Protein AF-X1RZK3-F1 (afdb_monomer_lite)

Radius of gyration: 17.25 Å; chains: 1; bounding box: 47×39×49 Å

Organism: NCBI:txid412755

Foldseek 3Di:
DVVVVLLVLLQVLLQVLVVLVVCLVVVNQVFEEEEADAALPLSNLQRAQYEYAAQDPPVCPVPPDDRRPVVNVVNCCVNVPPPDPCSVVSSVVSYDDPDHHHSLDLVSLQVVLVVTPDAYEYEDDCLLVLCVPVVPVSSVVSLLCCLQPSHDAFHKYKYFDPSCVVCVVSNVVNQKDFPDWDFDFCDGPPDPPDTDTGTMTMIGRPPDPDD

Sequence (211 aa):
MALYRFRQEQKLVVAYRELLKVLSECGYLDGTVIYPYAGPDVFPSLFAETHRLNKSRKIAYDYDGLYDFDRGKTIVHRLFKKDTPGMLEIIYKNTLGEKELDARELKNYEKIRSQIKGPAILFLKGFWQWSREETNSQLQEIHNTIFREVLQKDDRIIILDKKDLALLPRIKNAGFEIVEDYEIDIPLIGEEDDFLNIPFVLIYQSASLTL

pLDDT: mean 73.77, std 13.21, range [38.97, 91.69]

Structure (mmCIF, N/CA/C/O backbone):
data_AF-X1RZK3-F1
#
_entry.id   AF-X1RZK3-F1
#
loop_
_atom_site.group_PDB
_atom_site.id
_atom_site.type_symbol
_atom_site.label_atom_id
_atom_site.label_alt_id
_atom_site.label_comp_id
_atom_site.label_asym_id
_atom_site.label_entity_id
_atom_site.label_seq_id
_atom_site.pdbx_PDB_ins_code
_atom_site.Cartn_x
_atom_site.Cartn_y
_atom_site.Cartn_z
_atom_site.occupancy
_atom_site.B_iso_or_equiv
_atom_site.auth_seq_id
_atom_site.auth_comp_id
_atom_site.auth_asym_id
_atom_site.auth_atom_id
_atom_site.pdbx_PDB_model_num
ATOM 1 N N . MET A 1 1 ? 26.780 -8.359 -15.243 1.00 61.81 1 MET A N 1
ATOM 2 C CA . MET A 1 1 ? 25.911 -8.014 -14.088 1.00 61.81 1 MET A CA 1
ATOM 3 C C . MET A 1 1 ? 24.787 -7.023 -14.411 1.00 61.81 1 MET A C 1
ATOM 5 O O . MET A 1 1 ? 23.663 -7.301 -14.018 1.00 61.81 1 MET A O 1
ATOM 9 N N . ALA A 1 2 ? 25.029 -5.905 -15.112 1.00 62.75 2 ALA A N 1
ATOM 10 C CA . ALA A 1 2 ? 23.996 -4.880 -15.357 1.00 62.75 2 ALA A CA 1
ATOM 11 C C . ALA A 1 2 ? 22.772 -5.376 -16.161 1.00 62.75 2 ALA A C 1
ATOM 13 O O . ALA A 1 2 ? 21.641 -5.111 -15.771 1.00 62.75 2 ALA A O 1
ATO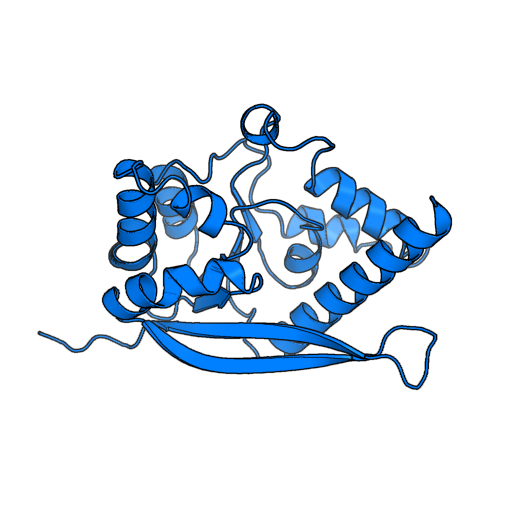M 14 N N . LEU A 1 3 ? 22.985 -6.159 -17.228 1.00 63.25 3 LEU A N 1
ATOM 15 C CA . LEU A 1 3 ? 21.897 -6.718 -18.045 1.00 63.25 3 LEU A CA 1
ATOM 16 C C . LEU A 1 3 ? 21.020 -7.714 -17.268 1.00 63.25 3 LEU A C 1
ATOM 18 O O . LEU A 1 3 ? 19.803 -7.708 -17.413 1.00 63.25 3 LEU A O 1
ATOM 22 N N . TYR A 1 4 ? 21.635 -8.535 -16.411 1.00 65.75 4 TYR A N 1
ATOM 23 C CA . TYR A 1 4 ? 20.920 -9.478 -15.548 1.00 65.75 4 TYR A CA 1
ATOM 24 C C . TYR A 1 4 ? 20.031 -8.744 -14.537 1.00 65.75 4 TYR A C 1
ATOM 26 O O . TYR A 1 4 ? 18.851 -9.055 -14.419 1.00 65.75 4 TYR A O 1
ATOM 34 N N . ARG A 1 5 ? 20.565 -7.707 -13.873 1.00 64.81 5 ARG A N 1
ATOM 35 C CA . ARG A 1 5 ? 19.783 -6.855 -12.962 1.00 64.81 5 ARG A CA 1
ATOM 36 C C . ARG A 1 5 ? 18.625 -6.162 -13.681 1.00 64.81 5 ARG A C 1
ATOM 38 O O . ARG A 1 5 ? 17.513 -6.190 -13.177 1.00 64.81 5 ARG A O 1
ATOM 45 N N . PHE A 1 6 ? 18.863 -5.616 -14.873 1.00 67.50 6 PHE A N 1
ATOM 46 C CA . PHE A 1 6 ? 17.817 -4.978 -15.675 1.00 67.50 6 PHE A CA 1
ATOM 47 C C . PHE A 1 6 ? 16.686 -5.949 -16.051 1.00 67.50 6 PHE A C 1
ATOM 49 O O . PHE A 1 6 ? 15.517 -5.603 -15.916 1.00 67.50 6 PHE A O 1
ATOM 56 N N . ARG A 1 7 ? 17.018 -7.180 -16.469 1.00 69.50 7 ARG A N 1
ATOM 57 C CA . ARG A 1 7 ? 16.013 -8.215 -16.768 1.00 69.50 7 ARG A CA 1
ATOM 58 C C . ARG A 1 7 ? 15.209 -8.614 -15.528 1.00 69.50 7 ARG A C 1
ATOM 60 O O . ARG A 1 7 ? 13.999 -8.762 -15.627 1.00 69.50 7 ARG A O 1
ATOM 67 N N . GLN A 1 8 ? 15.855 -8.739 -14.370 1.00 69.94 8 GLN A N 1
ATOM 68 C CA . GLN A 1 8 ? 15.169 -9.038 -13.107 1.00 69.94 8 GLN A CA 1
ATOM 69 C C . GLN A 1 8 ? 14.229 -7.902 -12.675 1.00 69.94 8 GLN A C 1
ATOM 71 O O . GLN A 1 8 ? 13.084 -8.153 -12.312 1.00 69.94 8 GLN A O 1
ATOM 76 N N . GLU A 1 9 ? 14.665 -6.644 -12.781 1.00 69.50 9 GLU A N 1
ATOM 77 C CA . GLU A 1 9 ? 13.807 -5.483 -12.512 1.00 69.50 9 GLU A CA 1
ATOM 78 C C . GLU A 1 9 ? 12.606 -5.432 -13.462 1.00 69.50 9 GLU A C 1
ATOM 80 O O . GLU A 1 9 ? 11.488 -5.185 -13.021 1.00 69.50 9 GLU A O 1
ATOM 85 N N . GLN A 1 10 ? 12.813 -5.712 -14.751 1.00 71.81 10 GLN A N 1
ATOM 86 C CA . GLN A 1 10 ? 11.733 -5.780 -15.732 1.00 71.81 10 GLN A CA 1
ATOM 87 C C . GLN A 1 10 ? 10.708 -6.864 -15.385 1.00 71.81 10 GLN A C 1
ATOM 89 O O . GLN A 1 10 ? 9.512 -6.580 -15.394 1.00 71.81 10 GLN A O 1
ATOM 94 N N . LYS A 1 11 ? 11.170 -8.076 -15.047 1.00 72.62 11 LYS A N 1
ATOM 95 C CA . LYS A 1 11 ? 10.311 -9.199 -14.641 1.00 72.62 11 LYS A CA 1
ATOM 96 C C . LYS A 1 11 ? 9.453 -8.832 -13.425 1.00 72.62 11 LYS A C 1
ATOM 98 O O . LYS A 1 11 ? 8.233 -8.946 -13.485 1.00 72.62 11 LYS A O 1
ATOM 103 N N . LEU A 1 12 ? 10.070 -8.301 -12.366 1.00 70.50 12 LEU A N 1
ATOM 104 C CA . LEU A 1 12 ? 9.369 -7.880 -11.146 1.00 70.50 12 LEU A CA 1
ATOM 105 C C . LEU A 1 12 ? 8.336 -6.781 -11.405 1.00 70.50 12 LEU A C 1
ATOM 107 O O . LEU A 1 12 ? 7.255 -6.790 -10.828 1.00 70.50 12 LEU A O 1
ATOM 111 N N . VAL A 1 13 ? 8.664 -5.825 -12.269 1.00 73.56 13 VAL A N 1
ATOM 112 C CA . VAL A 1 13 ? 7.791 -4.691 -12.579 1.00 73.56 13 VAL A CA 1
ATOM 113 C C . VAL A 1 13 ? 6.574 -5.109 -13.389 1.00 73.56 13 VAL A C 1
ATOM 115 O O . VAL A 1 13 ? 5.464 -4.678 -13.086 1.00 73.56 13 VAL A O 1
ATOM 118 N N . VAL A 1 14 ? 6.779 -5.936 -14.414 1.00 75.12 14 VAL A N 1
ATOM 119 C CA . VAL A 1 14 ? 5.675 -6.488 -15.202 1.00 75.12 14 VAL A CA 1
ATOM 120 C C . VAL A 1 14 ? 4.763 -7.288 -14.290 1.00 75.12 14 VAL A C 1
ATOM 122 O O . VAL A 1 14 ? 3.563 -7.041 -14.275 1.00 75.12 14 VAL A O 1
ATOM 125 N N . ALA A 1 15 ? 5.335 -8.157 -13.463 1.00 74.12 15 ALA A N 1
ATOM 126 C CA . ALA A 1 15 ? 4.546 -8.971 -12.564 1.00 74.12 15 ALA A CA 1
ATOM 127 C C . ALA 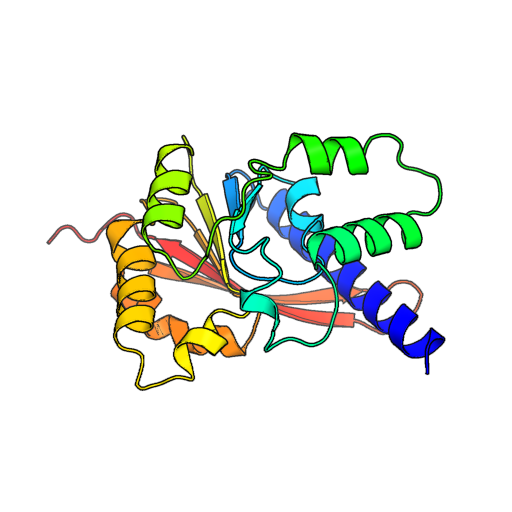A 1 15 ? 3.766 -8.124 -11.546 1.00 74.12 15 ALA A C 1
ATOM 129 O O . ALA A 1 15 ? 2.569 -8.304 -11.356 1.00 74.12 15 ALA A O 1
ATOM 130 N N . TYR A 1 16 ? 4.394 -7.095 -10.981 1.00 75.62 16 TYR A N 1
ATOM 131 C CA . TYR A 1 16 ? 3.700 -6.169 -10.093 1.00 75.62 16 TYR A CA 1
ATOM 132 C C . TYR A 1 16 ? 2.559 -5.405 -10.788 1.00 75.62 16 TYR A C 1
ATOM 134 O O . TYR A 1 16 ? 1.498 -5.203 -10.200 1.00 75.62 16 TYR A O 1
ATOM 142 N N . ARG A 1 17 ? 2.741 -5.008 -12.052 1.00 76.50 17 ARG A N 1
ATOM 143 C CA . ARG A 1 17 ? 1.692 -4.368 -12.857 1.00 76.50 17 ARG A CA 1
ATOM 144 C C . ARG A 1 17 ? 0.527 -5.315 -13.142 1.00 76.50 17 ARG A C 1
ATOM 146 O O . ARG A 1 17 ? -0.613 -4.874 -13.044 1.00 76.50 17 ARG A O 1
ATOM 153 N N . GLU A 1 18 ? 0.795 -6.565 -13.508 1.00 77.19 18 GLU A N 1
ATOM 154 C CA . GLU A 1 18 ? -0.266 -7.541 -13.785 1.00 77.19 18 GLU A CA 1
ATOM 155 C C . GLU A 1 18 ? -1.039 -7.902 -12.511 1.00 77.19 18 GLU A C 1
ATOM 157 O O . GLU A 1 18 ? -2.263 -7.933 -12.553 1.00 77.19 18 GLU A O 1
ATOM 162 N N . LEU A 1 19 ? -0.371 -8.043 -11.357 1.00 79.06 19 LEU A N 1
ATOM 163 C CA . LEU A 1 19 ? -1.050 -8.176 -10.061 1.00 79.06 19 LEU A CA 1
ATOM 164 C C . LEU A 1 19 ? -2.025 -7.014 -9.831 1.00 79.06 19 LEU A C 1
ATOM 166 O O . LEU A 1 19 ? -3.199 -7.233 -9.559 1.00 79.06 19 LEU A O 1
ATOM 170 N N . LEU A 1 20 ? -1.557 -5.769 -9.964 1.00 79.00 20 LEU A N 1
ATOM 171 C CA . LEU A 1 20 ? -2.407 -4.591 -9.766 1.00 79.00 20 LEU A CA 1
ATOM 172 C C . LEU A 1 20 ? -3.562 -4.530 -10.771 1.00 79.00 20 LEU A C 1
ATOM 174 O O . LEU A 1 20 ? -4.656 -4.104 -10.413 1.00 79.00 20 LEU A O 1
ATOM 178 N N . LYS A 1 21 ? -3.341 -4.984 -12.006 1.00 79.94 21 LYS A N 1
ATOM 179 C CA . LYS A 1 21 ? -4.391 -5.094 -13.017 1.00 79.94 21 LYS A CA 1
ATOM 180 C C . LYS A 1 21 ? -5.450 -6.120 -12.611 1.00 79.94 21 LYS A C 1
ATOM 182 O O . LYS A 1 21 ? -6.623 -5.773 -12.635 1.00 79.94 21 LYS A O 1
ATOM 187 N N . VAL A 1 22 ? -5.052 -7.316 -12.174 1.00 79.00 22 VAL A N 1
ATOM 188 C CA . VAL A 1 22 ? -5.975 -8.346 -11.662 1.00 79.00 22 VAL A CA 1
ATOM 189 C C . VAL A 1 22 ? -6.768 -7.806 -10.473 1.00 79.00 22 VAL A C 1
ATOM 191 O O . VAL A 1 22 ? -7.992 -7.873 -10.465 1.00 79.00 22 VAL A O 1
ATOM 194 N N . LEU A 1 23 ? -6.093 -7.178 -9.505 1.00 79.06 23 LEU A N 1
ATOM 195 C CA . LEU A 1 23 ? -6.757 -6.543 -8.365 1.00 79.06 23 LEU A CA 1
ATOM 196 C C . LEU A 1 23 ? -7.750 -5.459 -8.817 1.00 79.06 23 LEU A C 1
ATOM 198 O O . LEU A 1 23 ? -8.836 -5.351 -8.260 1.00 79.06 23 LEU A O 1
ATOM 202 N N . SER A 1 24 ? -7.411 -4.666 -9.834 1.00 80.62 24 SER A N 1
ATOM 203 C CA . SER A 1 24 ? -8.328 -3.678 -10.408 1.00 80.62 24 SER A CA 1
ATOM 204 C C . SER A 1 24 ? -9.538 -4.328 -11.082 1.00 80.62 24 SER A C 1
ATOM 206 O O . SER A 1 24 ? -10.653 -3.863 -10.885 1.00 80.62 24 SER A O 1
ATOM 208 N N . GLU A 1 25 ? -9.337 -5.385 -11.868 1.00 79.75 25 GLU A N 1
ATOM 209 C CA . GLU A 1 25 ? -10.402 -6.100 -12.588 1.00 79.75 25 GLU A CA 1
ATOM 210 C C . GLU A 1 25 ? -11.359 -6.827 -11.632 1.00 79.75 25 GLU A C 1
ATOM 212 O O . GLU A 1 25 ? -12.554 -6.920 -11.908 1.00 79.75 25 GLU A O 1
ATOM 217 N N . CYS A 1 26 ? -10.863 -7.270 -10.476 1.00 74.75 26 CYS A N 1
ATOM 218 C CA . CYS A 1 26 ? -11.669 -7.839 -9.396 1.00 74.75 26 CYS A CA 1
ATOM 219 C C . CYS A 1 26 ? -12.425 -6.786 -8.557 1.00 74.75 26 CYS A C 1
ATOM 221 O O . CYS A 1 26 ? -13.083 -7.150 -7.585 1.00 74.75 26 CYS A O 1
ATOM 223 N N . GLY A 1 27 ? -12.321 -5.488 -8.872 1.00 75.62 27 GLY A N 1
ATOM 224 C CA . GLY A 1 27 ? -12.904 -4.413 -8.053 1.00 75.62 27 GLY A CA 1
ATOM 225 C C . GLY A 1 27 ? -12.199 -4.239 -6.701 1.00 75.62 27 GLY A C 1
ATOM 226 O O . GLY A 1 27 ? -12.733 -3.672 -5.740 1.00 75.62 27 GLY A O 1
ATOM 227 N N . TYR A 1 28 ? -10.976 -4.763 -6.576 1.00 75.81 28 TYR A N 1
ATOM 228 C CA . TYR A 1 28 ? -10.190 -4.623 -5.360 1.00 75.81 28 TYR A CA 1
ATOM 229 C C . TYR A 1 28 ? -9.507 -3.273 -5.242 1.00 75.81 28 TYR A C 1
ATOM 231 O O . TYR A 1 28 ? -9.289 -2.858 -4.110 1.00 75.81 28 TYR A O 1
ATOM 239 N N . LEU A 1 29 ? -9.257 -2.580 -6.361 1.00 74.81 29 LEU A N 1
ATOM 240 C CA . LEU A 1 29 ? -8.671 -1.234 -6.417 1.00 74.81 29 LEU A CA 1
ATOM 241 C C . LEU A 1 29 ? -9.692 -0.099 -6.633 1.00 74.81 29 LEU A C 1
ATOM 243 O O . LEU A 1 29 ? -9.290 1.006 -6.980 1.00 74.81 29 LEU A O 1
ATOM 247 N N . ASP A 1 30 ? -10.985 -0.324 -6.382 1.00 72.12 30 ASP A N 1
ATOM 248 C CA . ASP A 1 30 ? -12.040 0.699 -6.553 1.00 72.12 30 ASP A CA 1
ATOM 249 C C . ASP A 1 30 ? -11.927 1.889 -5.569 1.00 72.12 30 ASP A C 1
ATOM 251 O O . ASP A 1 30 ? -12.677 2.862 -5.657 1.00 72.12 30 ASP A O 1
ATOM 255 N N . GLY A 1 31 ? -11.000 1.807 -4.609 1.00 77.88 31 GLY A N 1
ATOM 256 C CA . GLY A 1 31 ? -10.756 2.802 -3.568 1.00 77.88 31 GLY A CA 1
ATOM 257 C C . GLY A 1 31 ? -9.460 3.598 -3.741 1.00 77.88 31 GLY A C 1
ATOM 258 O O . GLY A 1 31 ? -8.730 3.471 -4.723 1.00 77.88 31 GLY A O 1
ATOM 259 N N . THR A 1 32 ? -9.133 4.417 -2.741 1.00 84.44 32 THR A N 1
ATOM 260 C CA . THR A 1 32 ? -7.860 5.153 -2.712 1.00 84.44 32 THR A CA 1
ATOM 261 C C . THR A 1 32 ? -6.765 4.294 -2.084 1.00 84.44 32 THR A C 1
ATOM 263 O O . THR A 1 32 ? -6.908 3.782 -0.975 1.00 84.44 32 THR A O 1
ATOM 266 N N . VAL A 1 33 ? -5.628 4.165 -2.760 1.00 86.12 33 VAL A N 1
ATOM 267 C CA . VAL A 1 33 ? -4.496 3.370 -2.278 1.00 86.12 33 VAL A CA 1
ATOM 268 C C . VAL A 1 33 ? -3.599 4.214 -1.371 1.00 86.12 33 VAL A C 1
ATOM 270 O O . VAL A 1 33 ? -3.102 5.276 -1.753 1.00 86.12 33 VAL A O 1
ATOM 273 N N . ILE A 1 34 ? -3.346 3.718 -0.164 1.00 84.31 34 ILE A N 1
ATOM 274 C CA . ILE A 1 34 ? -2.379 4.273 0.782 1.00 84.31 34 ILE A CA 1
ATOM 275 C C . ILE A 1 34 ? -1.150 3.376 0.755 1.00 84.31 34 ILE A C 1
ATOM 277 O O . ILE A 1 34 ? -1.227 2.179 1.040 1.00 84.31 34 ILE A O 1
ATOM 281 N N . TYR A 1 35 ? -0.006 3.962 0.413 1.00 76.88 35 TYR A N 1
ATOM 282 C CA . TYR A 1 35 ? 1.233 3.216 0.268 1.00 76.88 35 TYR A CA 1
ATOM 283 C C . TYR A 1 35 ? 2.365 3.845 1.107 1.00 76.88 35 TYR A C 1
ATOM 285 O O . TYR A 1 35 ? 2.671 5.027 0.914 1.00 76.88 35 TYR A O 1
ATOM 293 N N . PRO A 1 36 ? 2.991 3.096 2.034 1.00 60.78 36 PRO A N 1
ATOM 294 C CA . PRO A 1 36 ? 3.860 3.666 3.067 1.00 60.78 36 PRO A CA 1
ATOM 295 C C . PRO A 1 36 ? 5.360 3.407 2.941 1.00 60.78 36 PRO A C 1
ATOM 297 O O . PRO A 1 36 ? 6.138 3.978 3.710 1.00 60.78 36 PRO A O 1
ATOM 300 N N . TYR A 1 37 ? 5.787 2.562 2.004 1.00 59.47 37 TYR A N 1
ATOM 301 C CA . TYR A 1 37 ? 7.209 2.310 1.776 1.00 59.47 37 TYR A CA 1
ATOM 302 C C . TYR A 1 37 ? 7.610 2.523 0.322 1.00 59.47 37 TYR A C 1
ATOM 304 O O . TYR A 1 37 ? 6.928 3.238 -0.402 1.00 59.47 37 TYR A O 1
ATOM 312 N N . ALA A 1 38 ? 8.754 1.969 -0.068 1.00 50.28 38 ALA A N 1
ATOM 313 C CA . ALA A 1 38 ? 9.498 2.329 -1.257 1.00 50.28 38 ALA A CA 1
ATOM 314 C C . ALA A 1 38 ? 9.869 1.059 -2.078 1.00 50.28 38 ALA A C 1
ATOM 316 O O . ALA A 1 38 ? 10.161 -0.011 -1.535 1.00 50.28 38 ALA A O 1
ATOM 317 N N . GLY A 1 39 ? 9.733 1.148 -3.399 1.00 51.75 39 GLY A N 1
ATOM 318 C CA . GLY A 1 39 ? 9.867 0.128 -4.443 1.00 51.75 39 GLY A CA 1
ATOM 319 C C . GLY A 1 39 ? 9.437 0.744 -5.785 1.00 51.75 39 GLY A C 1
ATOM 320 O O . GLY A 1 39 ? 9.447 1.966 -5.888 1.00 51.75 39 GLY A O 1
ATOM 321 N N . PRO A 1 40 ? 9.085 -0.001 -6.851 1.00 54.38 40 PRO A N 1
ATOM 322 C CA . PRO A 1 40 ? 8.695 0.607 -8.131 1.00 54.38 40 PRO A CA 1
ATOM 323 C C . PRO A 1 40 ? 7.322 1.320 -8.042 1.00 54.38 40 PRO A C 1
ATOM 325 O O . PRO A 1 40 ? 6.357 0.982 -8.715 1.00 54.38 40 PRO A O 1
ATOM 328 N N . ASP A 1 41 ? 7.195 2.334 -7.199 1.00 64.81 41 ASP A N 1
ATOM 329 C CA . ASP A 1 41 ? 5.930 2.733 -6.578 1.00 64.81 41 ASP A CA 1
ATOM 330 C C . ASP A 1 41 ? 5.261 3.879 -7.337 1.00 64.81 41 ASP A C 1
ATOM 332 O O . ASP A 1 41 ? 4.762 4.864 -6.792 1.00 64.81 41 ASP A O 1
ATOM 336 N N . VAL A 1 42 ? 5.261 3.717 -8.655 1.00 71.25 42 VAL A N 1
ATOM 337 C CA . VAL A 1 42 ? 4.433 4.478 -9.593 1.00 71.25 42 VAL A CA 1
ATOM 338 C C . VAL A 1 42 ? 3.312 3.629 -10.174 1.00 71.25 42 VAL A C 1
ATOM 340 O O . VAL A 1 42 ? 2.338 4.178 -10.675 1.00 71.25 42 VAL A O 1
ATOM 343 N N . PHE A 1 43 ? 3.442 2.299 -10.114 1.00 76.38 43 PHE A N 1
ATOM 344 C CA . PHE A 1 43 ? 2.502 1.382 -10.755 1.00 76.38 43 PHE A CA 1
ATOM 345 C C . PHE A 1 43 ? 1.100 1.406 -10.142 1.00 76.38 43 PHE A C 1
ATOM 347 O O . PHE A 1 43 ? 0.159 1.456 -10.928 1.00 76.38 43 PHE A O 1
ATOM 354 N N . PRO A 1 44 ? 0.907 1.466 -8.806 1.00 79.62 44 PRO A N 1
ATOM 355 C CA . PRO A 1 44 ? -0.439 1.610 -8.244 1.00 79.62 44 PRO A CA 1
ATOM 356 C C . PRO A 1 44 ? -1.167 2.860 -8.760 1.00 79.62 44 PRO A C 1
ATOM 358 O O . PRO A 1 44 ? -2.364 2.809 -9.031 1.00 79.62 44 PRO A O 1
ATOM 361 N N . SER A 1 45 ? -0.430 3.952 -9.010 1.00 80.62 45 SER A N 1
ATOM 362 C CA . SER A 1 45 ? -0.985 5.202 -9.544 1.00 80.62 45 SER A CA 1
ATOM 363 C C . SER A 1 45 ? -1.512 5.073 -10.984 1.00 80.62 45 SER A C 1
ATOM 365 O O . SER A 1 45 ? -2.161 5.993 -11.470 1.00 80.62 45 SER A O 1
ATOM 367 N N . LEU A 1 46 ? -1.252 3.965 -11.690 1.00 78.69 46 LEU A N 1
ATOM 368 C CA . LEU A 1 46 ? -1.856 3.695 -13.002 1.00 78.69 46 LEU A CA 1
ATOM 369 C C . LEU A 1 46 ? -3.328 3.279 -12.908 1.00 78.69 46 LEU A C 1
ATOM 371 O O . LEU A 1 46 ? -4.049 3.443 -13.887 1.00 78.69 46 LEU A O 1
ATOM 375 N N . PHE A 1 47 ? -3.749 2.736 -11.764 1.00 79.19 47 PHE A N 1
ATOM 376 C CA . PHE A 1 47 ? -5.059 2.101 -11.597 1.00 79.19 47 PHE A CA 1
ATOM 377 C C . PHE A 1 47 ? -5.971 2.884 -10.651 1.00 79.19 47 PHE A C 1
ATOM 379 O O . PHE A 1 47 ? -7.171 2.946 -10.884 1.00 79.19 47 PHE A O 1
ATOM 386 N N . ALA A 1 48 ? -5.404 3.517 -9.621 1.00 82.12 48 ALA A N 1
ATOM 387 C CA . ALA A 1 48 ? -6.168 4.222 -8.599 1.00 82.12 48 ALA A CA 1
ATOM 388 C C . ALA A 1 48 ? -5.457 5.492 -8.117 1.00 82.12 48 ALA A C 1
ATOM 390 O O . ALA A 1 48 ? -4.253 5.681 -8.326 1.00 82.12 48 ALA A O 1
ATOM 391 N N . GLU A 1 49 ? -6.207 6.358 -7.434 1.00 85.88 49 GLU A N 1
ATOM 392 C CA . GLU A 1 49 ? -5.629 7.468 -6.682 1.00 85.88 49 GLU A CA 1
ATOM 393 C C . GLU A 1 49 ? -4.738 6.937 -5.554 1.00 85.88 49 GLU A C 1
ATOM 395 O O . GLU A 1 49 ? -5.063 5.954 -4.888 1.00 85.88 49 GLU A O 1
ATOM 400 N N . THR A 1 50 ? -3.594 7.585 -5.343 1.00 84.81 50 THR A N 1
ATOM 401 C CA . THR A 1 50 ? -2.547 7.101 -4.436 1.00 84.81 50 THR A CA 1
ATOM 402 C C . THR A 1 50 ? -2.036 8.199 -3.516 1.00 84.81 50 THR A C 1
ATOM 404 O O . THR A 1 50 ? -1.645 9.273 -3.978 1.00 84.81 50 THR A O 1
ATOM 407 N N . HIS A 1 51 ? -1.947 7.897 -2.221 1.00 82.56 51 HIS A N 1
ATOM 408 C CA . HIS A 1 51 ? -1.211 8.701 -1.249 1.00 82.56 51 HIS A CA 1
ATOM 409 C C . HIS A 1 51 ? 0.107 8.026 -0.882 1.00 82.56 51 HIS A C 1
ATOM 411 O O . HIS A 1 51 ? 0.147 6.846 -0.532 1.00 82.56 51 HIS A O 1
ATOM 417 N N . ARG A 1 52 ? 1.189 8.804 -0.941 1.00 75.25 52 ARG A N 1
ATOM 418 C CA . ARG A 1 52 ? 2.547 8.337 -0.659 1.00 75.25 52 ARG A CA 1
ATOM 419 C C . ARG A 1 52 ? 2.991 8.807 0.711 1.00 75.25 52 ARG A C 1
ATOM 421 O O . ARG A 1 52 ? 3.029 10.013 0.961 1.00 75.25 52 ARG A O 1
ATOM 428 N N . LEU A 1 53 ? 3.388 7.870 1.559 1.00 72.94 53 LEU A N 1
ATOM 429 C CA . LEU A 1 53 ? 4.126 8.166 2.779 1.00 72.94 53 LEU A CA 1
ATOM 430 C C . LEU A 1 53 ? 5.587 7.751 2.556 1.00 72.94 53 LEU A C 1
ATOM 432 O O . LEU A 1 53 ? 5.847 6.717 1.957 1.00 72.94 53 LEU A O 1
ATOM 436 N N . ASN A 1 54 ? 6.525 8.584 3.006 1.00 67.06 54 ASN A N 1
ATOM 437 C CA . ASN A 1 54 ? 7.981 8.532 2.803 1.00 67.06 54 ASN A CA 1
ATOM 438 C C . ASN A 1 54 ? 8.502 8.970 1.425 1.00 67.06 54 ASN A C 1
ATOM 440 O O . ASN A 1 54 ? 8.909 8.160 0.598 1.00 67.06 54 ASN A O 1
ATOM 444 N N . LYS A 1 55 ? 8.610 10.291 1.214 1.00 55.78 55 LYS A N 1
ATOM 445 C CA . LYS A 1 55 ? 9.344 10.874 0.065 1.00 55.78 55 LYS A CA 1
ATOM 446 C C . LYS A 1 55 ? 10.792 11.288 0.398 1.00 55.78 55 LYS A C 1
ATOM 448 O O . LYS A 1 55 ? 11.565 11.586 -0.513 1.00 55.78 55 LYS A O 1
ATOM 453 N N . SER A 1 56 ? 11.167 11.357 1.680 1.00 49.94 56 SER A N 1
ATOM 454 C CA . SER A 1 56 ? 12.388 12.059 2.105 1.00 49.94 56 SER A CA 1
ATOM 455 C C . SER A 1 56 ? 13.660 11.201 2.021 1.00 49.94 56 SER A C 1
ATOM 457 O O . SER A 1 56 ? 13.692 10.037 2.421 1.00 49.94 56 SER A O 1
ATOM 459 N N . ARG A 1 57 ? 14.757 11.842 1.584 1.00 45.62 57 ARG A N 1
ATOM 460 C CA . ARG A 1 57 ? 16.141 11.323 1.590 1.00 45.62 57 ARG A CA 1
ATOM 461 C C . ARG A 1 57 ? 16.625 10.859 2.969 1.00 45.62 57 ARG A C 1
ATOM 463 O O . ARG A 1 57 ? 17.632 10.168 3.043 1.00 45.62 57 ARG A O 1
ATOM 470 N N . LYS A 1 58 ? 15.976 11.294 4.056 1.00 45.38 58 LYS A N 1
ATOM 471 C CA . LYS A 1 58 ? 16.528 11.198 5.413 1.00 45.38 58 LYS A CA 1
ATOM 472 C C . LYS A 1 58 ? 16.213 9.871 6.108 1.00 45.38 58 LYS A C 1
ATOM 474 O O . LYS A 1 58 ? 17.010 9.411 6.913 1.00 45.38 58 LYS A O 1
ATOM 479 N N . ILE A 1 59 ? 15.090 9.246 5.756 1.00 48.84 59 ILE A N 1
ATOM 480 C CA . ILE A 1 59 ? 14.713 7.902 6.230 1.00 48.84 59 ILE A CA 1
ATOM 481 C C . ILE A 1 59 ? 15.442 6.826 5.403 1.00 48.84 59 ILE A C 1
ATOM 483 O O . ILE A 1 59 ? 15.685 5.724 5.879 1.00 48.84 59 ILE A O 1
ATOM 487 N N . ALA A 1 60 ? 15.868 7.185 4.187 1.00 42.31 60 ALA A N 1
ATOM 488 C CA . ALA A 1 60 ? 16.636 6.343 3.277 1.00 42.31 60 ALA A CA 1
ATOM 489 C C . ALA A 1 60 ? 18.143 6.258 3.594 1.00 42.31 60 ALA A C 1
ATOM 491 O O . ALA A 1 60 ? 18.852 5.575 2.871 1.00 42.31 60 ALA A O 1
ATOM 492 N N . TYR A 1 61 ? 18.674 6.910 4.639 1.00 39.88 61 TYR A N 1
ATOM 493 C CA . TYR A 1 61 ? 20.108 6.768 4.962 1.00 39.88 61 TYR A CA 1
ATOM 494 C C . TYR A 1 61 ? 20.497 5.355 5.436 1.00 39.88 61 TYR A C 1
ATOM 496 O O . TYR A 1 61 ? 21.674 5.018 5.362 1.00 39.88 61 TYR A O 1
ATOM 504 N N . ASP A 1 62 ? 19.526 4.512 5.809 1.00 49.69 62 ASP A N 1
ATOM 505 C CA . ASP A 1 62 ? 19.734 3.070 6.035 1.00 49.69 62 ASP A CA 1
ATOM 506 C C . ASP A 1 62 ? 19.510 2.213 4.769 1.00 49.69 62 ASP A C 1
ATOM 508 O O . ASP A 1 62 ? 19.707 0.999 4.790 1.00 49.69 62 ASP A O 1
ATOM 512 N N . TYR A 1 63 ? 19.106 2.828 3.651 1.00 47.56 63 TYR A N 1
ATOM 513 C CA . TYR A 1 63 ? 18.824 2.168 2.377 1.00 47.56 63 TYR A CA 1
ATOM 514 C C . TYR A 1 63 ? 19.607 2.822 1.239 1.00 47.56 63 TYR A C 1
ATOM 516 O O . TYR A 1 63 ? 19.233 3.841 0.662 1.00 47.56 63 TYR A O 1
ATOM 524 N N . ASP A 1 64 ? 20.718 2.182 0.903 1.00 40.44 64 ASP A N 1
ATOM 525 C CA . ASP A 1 64 ? 21.632 2.560 -0.165 1.00 40.44 64 ASP A CA 1
ATOM 526 C C . ASP A 1 64 ? 20.908 2.608 -1.533 1.00 40.44 64 ASP A C 1
ATOM 528 O O . ASP A 1 64 ? 20.743 1.597 -2.217 1.00 40.44 64 ASP A O 1
ATOM 532 N N . GLY A 1 65 ? 20.464 3.797 -1.951 1.00 42.94 65 GLY A N 1
ATOM 533 C CA . GLY A 1 65 ? 20.239 4.110 -3.364 1.00 42.94 65 GLY A CA 1
ATOM 534 C C . GLY A 1 65 ? 18.830 4.537 -3.784 1.00 42.94 65 GLY A C 1
ATOM 535 O O . GLY A 1 65 ? 17.939 3.717 -3.951 1.00 42.94 65 GLY A O 1
ATOM 536 N N . LEU A 1 66 ? 18.749 5.815 -4.181 1.00 48.62 66 LEU A N 1
ATOM 537 C CA . LEU A 1 66 ? 17.784 6.424 -5.112 1.00 48.62 66 LEU A CA 1
ATOM 538 C C . LEU A 1 66 ? 16.307 6.484 -4.687 1.00 48.62 66 LEU A C 1
ATOM 540 O O . LEU A 1 66 ? 15.703 5.545 -4.199 1.00 48.62 66 LEU A O 1
ATOM 544 N N . TYR A 1 67 ? 15.705 7.637 -4.982 1.00 59.41 67 TYR A N 1
ATOM 545 C CA . TYR A 1 67 ? 14.278 7.906 -4.859 1.00 59.41 67 TYR A CA 1
ATOM 546 C C . TYR A 1 67 ? 13.449 6.842 -5.579 1.00 59.41 67 TYR A C 1
ATOM 548 O O . TYR A 1 67 ? 13.407 6.825 -6.807 1.00 59.41 67 TYR A O 1
ATOM 556 N N . ASP A 1 68 ? 12.747 5.993 -4.843 1.00 63.69 68 ASP A N 1
ATOM 557 C CA . ASP A 1 68 ? 11.977 4.892 -5.424 1.00 63.69 68 ASP A CA 1
ATOM 558 C C . ASP A 1 68 ? 10.852 5.350 -6.362 1.00 63.69 68 ASP A C 1
ATOM 560 O O . ASP A 1 68 ? 10.582 4.708 -7.376 1.00 63.69 68 ASP A O 1
ATOM 564 N N . PHE A 1 69 ? 10.292 6.542 -6.135 1.00 67.44 69 PHE A N 1
ATOM 565 C CA . PHE A 1 69 ? 9.402 7.176 -7.106 1.00 67.44 69 PHE A CA 1
ATOM 566 C C . PHE A 1 69 ? 10.124 7.538 -8.416 1.00 67.44 69 PHE A C 1
ATOM 568 O O . PHE A 1 69 ? 9.624 7.240 -9.501 1.00 67.44 69 PHE A O 1
ATOM 575 N N . ASP A 1 70 ? 11.309 8.157 -8.354 1.00 69.38 70 ASP A N 1
ATOM 576 C CA . ASP A 1 70 ? 12.066 8.505 -9.565 1.00 69.38 70 ASP A CA 1
ATOM 577 C C . ASP A 1 70 ? 12.641 7.264 -10.250 1.00 69.38 70 ASP A C 1
ATOM 579 O O . ASP A 1 70 ? 12.676 7.202 -11.480 1.00 69.38 70 ASP A O 1
ATOM 583 N N . ARG A 1 71 ? 13.028 6.247 -9.475 1.00 71.81 71 ARG A N 1
ATOM 584 C CA . ARG A 1 71 ? 13.416 4.923 -9.959 1.00 71.81 71 ARG A CA 1
ATOM 585 C C . ARG A 1 71 ? 12.242 4.254 -10.663 1.00 71.81 71 ARG A C 1
ATOM 587 O O . ARG A 1 71 ? 12.414 3.812 -11.791 1.00 71.81 71 ARG A O 1
ATOM 594 N N . GLY A 1 72 ? 11.053 4.257 -10.063 1.00 73.81 72 GLY A N 1
ATOM 595 C CA . GLY A 1 72 ? 9.808 3.764 -10.650 1.00 73.81 72 GLY A CA 1
ATOM 596 C C . GLY A 1 72 ? 9.453 4.490 -11.947 1.00 73.81 72 GLY A C 1
ATOM 597 O O . GLY A 1 72 ? 9.259 3.838 -12.968 1.00 73.81 72 GLY A O 1
ATOM 598 N N . LYS A 1 73 ? 9.481 5.832 -11.966 1.00 75.50 73 LYS A N 1
ATOM 599 C CA . LYS A 1 73 ? 9.309 6.632 -13.197 1.00 75.50 73 LYS A CA 1
ATOM 600 C C . LYS A 1 73 ? 10.337 6.267 -14.262 1.00 75.50 73 LYS A C 1
ATOM 602 O O . LYS A 1 73 ? 9.995 6.112 -15.429 1.00 75.50 73 LYS A O 1
ATOM 607 N N . THR A 1 74 ? 11.598 6.124 -13.863 1.00 75.81 74 THR A N 1
ATOM 608 C CA . THR A 1 74 ? 12.694 5.770 -14.766 1.00 75.81 74 THR A CA 1
ATOM 609 C C . THR A 1 74 ? 12.498 4.369 -15.341 1.00 75.81 74 THR A C 1
ATOM 611 O O . THR A 1 74 ? 12.713 4.157 -16.530 1.00 75.81 74 THR A O 1
ATOM 614 N N . ILE A 1 75 ? 12.064 3.415 -14.520 1.00 75.12 75 ILE A N 1
ATOM 615 C CA . ILE A 1 75 ? 11.717 2.058 -14.934 1.00 75.12 75 ILE A CA 1
ATOM 616 C C . ILE A 1 75 ? 10.541 2.098 -15.911 1.00 75.12 75 ILE A C 1
ATOM 618 O O . I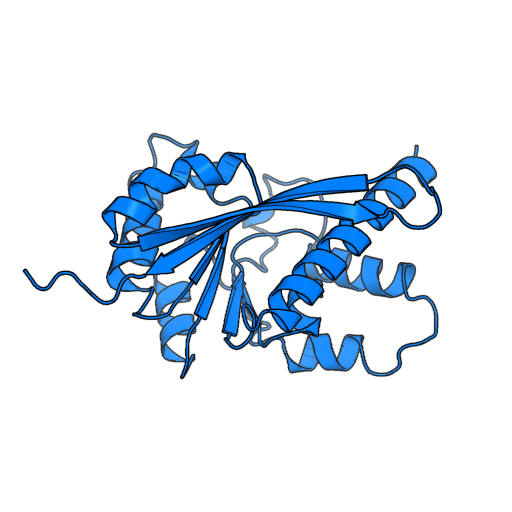LE A 1 75 ? 10.675 1.555 -17.001 1.00 75.12 75 ILE A O 1
ATOM 622 N N . VAL A 1 76 ? 9.443 2.791 -15.588 1.00 74.56 76 VAL A N 1
ATOM 623 C CA . VAL A 1 76 ? 8.305 2.986 -16.505 1.00 74.56 76 VAL A CA 1
ATOM 624 C C . VAL A 1 76 ? 8.800 3.538 -17.841 1.00 74.56 76 VAL A C 1
ATOM 626 O O . VAL A 1 76 ? 8.565 2.950 -18.891 1.00 74.56 76 VAL A O 1
ATOM 629 N N . HIS A 1 77 ? 9.591 4.606 -17.812 1.00 76.00 77 HIS A N 1
ATOM 630 C CA . HIS A 1 77 ? 10.132 5.211 -19.022 1.00 76.00 77 HIS A CA 1
ATOM 631 C C . HIS A 1 77 ? 11.014 4.242 -19.838 1.00 76.00 77 HIS A C 1
ATOM 633 O O . HIS A 1 77 ? 10.971 4.240 -21.067 1.00 76.00 77 HIS A O 1
ATOM 639 N N . ARG A 1 78 ? 11.805 3.389 -19.170 1.00 74.69 78 ARG A N 1
ATOM 640 C CA . ARG A 1 78 ? 12.679 2.390 -19.812 1.00 74.69 78 ARG A CA 1
ATOM 641 C C . ARG A 1 78 ? 11.947 1.147 -20.315 1.00 74.69 78 ARG A C 1
ATOM 643 O O . ARG A 1 78 ? 12.458 0.514 -21.238 1.00 74.69 78 ARG A O 1
ATOM 650 N N . LEU A 1 79 ? 10.842 0.752 -19.693 1.00 70.62 79 LEU A N 1
ATOM 651 C CA . LEU A 1 79 ? 10.104 -0.459 -20.056 1.00 70.62 79 LEU A CA 1
ATOM 652 C C . LEU A 1 79 ? 9.053 -0.180 -21.126 1.00 70.62 79 LEU A C 1
ATOM 654 O O . LEU A 1 79 ? 8.891 -0.982 -22.036 1.00 70.62 79 LEU A O 1
ATOM 658 N N . PHE A 1 80 ? 8.423 0.992 -21.079 1.00 71.06 80 PHE A N 1
ATOM 659 C CA . PHE A 1 80 ? 7.364 1.391 -22.007 1.00 71.06 80 PHE A CA 1
ATOM 660 C C . PHE A 1 80 ? 7.877 2.368 -23.083 1.00 71.06 80 PHE A C 1
ATOM 662 O O . PHE A 1 80 ? 7.126 3.202 -23.581 1.00 71.06 80 PHE A O 1
ATOM 669 N N . LYS A 1 81 ? 9.179 2.277 -23.423 1.00 57.84 81 LYS A N 1
ATOM 670 C CA . LYS A 1 81 ? 9.939 3.095 -24.395 1.00 57.84 81 LYS A CA 1
ATOM 671 C C . LYS A 1 81 ? 9.156 3.380 -25.693 1.00 57.84 81 LYS A C 1
ATOM 673 O O . LYS A 1 81 ? 9.370 2.679 -26.677 1.00 57.84 81 LYS A O 1
ATOM 678 N N . LYS A 1 82 ? 8.373 4.469 -25.698 1.00 51.38 82 LYS A N 1
ATOM 679 C CA . LYS A 1 82 ? 7.781 5.225 -26.830 1.00 51.38 82 LYS A CA 1
ATOM 680 C C . LYS A 1 82 ? 6.250 5.276 -26.952 1.00 51.38 82 LYS A C 1
ATOM 682 O O . LYS A 1 82 ? 5.801 6.289 -27.469 1.00 51.38 82 LYS A O 1
ATOM 687 N N . ASP A 1 83 ? 5.453 4.343 -26.424 1.00 47.88 83 ASP A N 1
ATOM 688 C CA . ASP A 1 83 ? 4.030 4.243 -26.835 1.00 47.88 83 ASP A CA 1
ATOM 689 C C . ASP A 1 83 ? 2.984 4.320 -25.715 1.00 47.88 83 ASP A C 1
ATOM 691 O O . ASP A 1 83 ? 2.029 3.550 -25.670 1.00 47.88 83 ASP A O 1
ATOM 695 N N . THR A 1 84 ? 3.078 5.285 -24.803 1.00 55.72 84 THR A N 1
ATOM 696 C CA . THR A 1 84 ? 1.848 5.710 -24.099 1.00 55.72 84 THR A CA 1
ATOM 697 C C . THR A 1 84 ? 1.940 7.168 -23.665 1.00 55.72 84 THR A C 1
ATOM 699 O O . THR A 1 84 ? 2.138 7.464 -22.481 1.00 55.72 84 THR A O 1
ATOM 702 N N . PRO A 1 85 ? 1.828 8.116 -24.617 1.00 54.38 85 PRO A N 1
ATOM 703 C CA . PRO A 1 85 ? 1.457 9.485 -24.277 1.00 54.38 85 PRO A CA 1
ATOM 704 C C . PRO A 1 85 ? 0.245 9.422 -23.336 1.00 54.38 85 PRO A C 1
ATOM 706 O O . PRO A 1 85 ? -0.766 8.814 -23.676 1.00 54.38 85 PRO A O 1
ATOM 709 N N . GLY A 1 86 ? 0.397 9.924 -22.110 1.00 71.31 86 GLY A N 1
ATOM 710 C CA . GLY A 1 86 ? -0.638 9.867 -21.075 1.00 71.31 86 GLY A CA 1
ATOM 711 C C . GLY A 1 86 ? -0.340 8.966 -19.872 1.00 71.31 86 GLY A C 1
ATOM 712 O O . GLY A 1 86 ? -0.860 9.243 -18.803 1.00 71.31 86 GLY A O 1
ATOM 713 N N . MET A 1 87 ? 0.536 7.952 -19.941 1.00 77.75 87 MET A N 1
ATOM 714 C CA . MET A 1 87 ? 0.797 7.092 -18.761 1.00 77.75 87 MET A CA 1
ATOM 715 C C . MET A 1 87 ? 1.440 7.856 -17.598 1.00 77.75 87 MET A C 1
ATOM 717 O O . MET A 1 87 ? 1.006 7.747 -16.453 1.00 77.75 87 MET A O 1
ATOM 721 N N . LEU A 1 88 ? 2.473 8.651 -17.891 1.00 76.88 88 LEU A N 1
ATOM 722 C CA . LEU A 1 88 ? 3.086 9.513 -16.881 1.00 76.88 88 LEU A CA 1
ATOM 723 C C . LEU A 1 88 ? 2.097 10.576 -16.397 1.00 76.88 88 LEU A C 1
ATOM 725 O O . LEU A 1 88 ? 2.090 10.883 -15.212 1.00 76.88 88 LEU A O 1
ATOM 729 N N . GLU A 1 89 ? 1.241 11.096 -17.277 1.00 78.00 89 GLU A N 1
ATOM 730 C CA . GLU A 1 89 ? 0.199 12.062 -16.909 1.00 78.00 89 GLU A CA 1
ATOM 731 C C . GLU A 1 89 ? -0.845 11.441 -15.978 1.00 78.00 89 GLU A C 1
ATOM 733 O O . GLU A 1 89 ? -1.209 12.072 -14.993 1.00 78.00 89 GLU A O 1
ATOM 738 N N . ILE A 1 90 ? -1.263 10.194 -16.224 1.00 82.31 90 ILE A N 1
ATOM 739 C CA . ILE A 1 90 ? -2.132 9.415 -15.333 1.00 82.31 90 ILE A CA 1
ATOM 740 C C . ILE A 1 90 ? -1.453 9.239 -13.977 1.00 82.31 90 ILE A C 1
ATOM 742 O O . ILE A 1 90 ? -2.060 9.554 -12.959 1.00 82.31 90 ILE A O 1
ATOM 746 N N . ILE A 1 91 ? -0.180 8.820 -13.953 1.00 80.06 91 ILE A N 1
ATOM 747 C CA . ILE A 1 91 ? 0.584 8.683 -12.704 1.00 80.06 91 ILE A CA 1
ATOM 748 C C . ILE A 1 91 ? 0.597 10.012 -11.948 1.00 80.06 91 ILE A C 1
ATOM 750 O O . ILE A 1 91 ? 0.297 10.032 -10.757 1.00 80.06 91 ILE A O 1
ATOM 754 N N . TYR A 1 92 ? 0.925 11.123 -12.613 1.00 79.25 92 TYR A N 1
ATOM 755 C CA . TYR A 1 92 ? 0.951 12.442 -11.979 1.00 79.25 92 TYR A CA 1
ATOM 756 C C . TYR A 1 92 ? -0.433 12.868 -11.480 1.00 79.25 92 TYR A C 1
ATOM 758 O O . TYR A 1 92 ? -0.542 13.310 -10.341 1.00 79.25 92 TYR A O 1
ATOM 766 N N . LYS A 1 93 ? -1.483 12.681 -12.287 1.00 82.56 93 LYS A N 1
ATOM 767 C CA . LYS A 1 93 ? -2.872 13.011 -11.944 1.00 82.56 93 LYS A CA 1
ATOM 768 C C . LYS A 1 93 ? -3.369 12.223 -10.731 1.00 82.56 93 LYS A C 1
ATOM 770 O O . LYS A 1 93 ? -3.978 12.803 -9.842 1.00 82.56 93 LYS A O 1
ATOM 775 N N . ASN A 1 94 ? -3.088 10.925 -10.687 1.00 82.38 94 ASN A N 1
ATOM 776 C CA . ASN A 1 94 ? -3.548 10.021 -9.634 1.00 82.38 94 ASN A CA 1
ATOM 777 C C . ASN A 1 94 ? -2.667 10.070 -8.377 1.00 82.38 94 ASN A C 1
ATOM 779 O O . ASN A 1 94 ? -2.932 9.379 -7.394 1.00 82.38 94 ASN A O 1
ATOM 783 N N . THR A 1 95 ? -1.588 10.854 -8.384 1.00 80.88 95 THR A N 1
ATOM 784 C CA . THR A 1 95 ? -0.742 11.026 -7.205 1.00 80.88 95 THR A CA 1
ATOM 785 C C . THR A 1 95 ? -1.244 12.186 -6.361 1.00 80.88 95 THR A C 1
ATOM 787 O O . THR A 1 95 ? -1.041 13.353 -6.693 1.00 80.88 95 THR A O 1
ATOM 790 N N . LEU A 1 96 ? -1.783 11.871 -5.190 1.00 72.25 96 LEU A N 1
ATOM 791 C CA . LEU A 1 96 ? -2.202 12.856 -4.205 1.00 72.25 96 LEU A CA 1
ATOM 792 C C . LEU A 1 96 ? -1.055 13.117 -3.216 1.00 72.25 96 LEU A C 1
ATOM 794 O O . LEU A 1 96 ? -1.051 12.642 -2.082 1.00 72.25 96 LEU A O 1
ATOM 798 N N . GLY A 1 97 ? -0.038 13.873 -3.649 1.00 62.16 97 GLY A N 1
ATOM 799 C CA . GLY A 1 97 ? 0.976 14.414 -2.737 1.00 62.16 97 GLY A CA 1
ATOM 800 C C . GLY A 1 97 ? 2.395 14.508 -3.291 1.00 62.16 97 GLY A C 1
ATOM 801 O O . GLY A 1 97 ? 3.057 13.508 -3.557 1.00 62.16 97 GLY A O 1
ATOM 802 N N . GLU A 1 98 ? 2.917 15.735 -3.357 1.00 55.44 98 GLU A N 1
ATOM 803 C CA . GLU A 1 98 ? 4.355 15.987 -3.522 1.00 55.44 98 GLU A CA 1
ATOM 804 C C . GLU A 1 98 ? 5.087 16.248 -2.197 1.00 55.44 98 GLU A C 1
ATOM 806 O O . GLU A 1 98 ? 6.317 16.348 -2.199 1.00 55.44 98 GLU A O 1
ATOM 811 N N . LYS A 1 99 ? 4.356 16.377 -1.083 1.00 58.94 99 LYS A N 1
ATOM 812 C CA . LYS A 1 99 ? 4.912 16.738 0.228 1.00 58.94 99 LYS A CA 1
ATOM 813 C C . LYS A 1 99 ? 5.603 15.540 0.882 1.00 58.94 99 LYS A C 1
ATOM 815 O O . LYS A 1 99 ? 5.155 14.407 0.743 1.00 58.94 99 LYS A O 1
ATOM 820 N N . GLU A 1 100 ? 6.690 15.805 1.599 1.00 64.56 100 GLU A N 1
ATOM 821 C CA . GLU A 1 100 ? 7.387 14.808 2.411 1.00 64.56 100 GLU A CA 1
ATOM 822 C C . GLU A 1 100 ? 6.506 14.426 3.606 1.00 64.56 100 GLU A C 1
ATOM 824 O O . GLU A 1 100 ? 6.462 15.136 4.607 1.00 64.56 100 GLU A O 1
ATOM 829 N N . LEU A 1 101 ? 5.744 13.342 3.471 1.00 75.00 101 LEU A N 1
ATOM 830 C CA . LEU A 1 101 ? 5.070 12.699 4.596 1.00 75.00 101 LEU A CA 1
ATOM 831 C C . LEU A 1 101 ? 5.981 11.598 5.139 1.00 75.00 101 LEU A C 1
ATOM 833 O O . LEU A 1 101 ? 6.654 10.937 4.351 1.00 75.00 101 LEU A O 1
ATOM 837 N N . ASP A 1 102 ? 6.003 11.410 6.453 1.00 77.75 102 ASP A N 1
ATOM 838 C CA . ASP A 1 102 ? 6.730 10.334 7.131 1.00 77.75 102 ASP A CA 1
ATOM 839 C C . ASP A 1 102 ? 5.737 9.242 7.548 1.00 77.75 102 ASP A C 1
ATOM 841 O O . ASP A 1 102 ? 4.751 9.504 8.239 1.00 77.75 102 ASP A O 1
ATOM 845 N N . ALA A 1 103 ? 5.970 8.014 7.105 1.00 78.56 103 ALA A N 1
ATOM 846 C CA . ALA A 1 103 ? 5.116 6.876 7.408 1.00 78.56 103 ALA A CA 1
ATOM 847 C C . ALA A 1 103 ? 5.333 6.328 8.833 1.00 78.56 103 ALA A C 1
ATOM 849 O O . ALA A 1 103 ? 4.584 5.459 9.265 1.00 78.56 103 ALA A O 1
ATOM 850 N N . ARG A 1 104 ? 6.317 6.844 9.577 1.00 78.88 104 ARG A N 1
ATOM 851 C CA . ARG A 1 104 ? 6.493 6.633 11.023 1.00 78.88 104 ARG A CA 1
ATOM 852 C C . ARG A 1 104 ? 5.728 7.660 11.860 1.00 78.88 104 ARG A C 1
ATOM 854 O O . ARG A 1 104 ? 5.828 7.652 13.080 1.00 78.88 104 ARG A O 1
ATOM 861 N N . GLU A 1 105 ? 4.980 8.568 11.240 1.00 83.19 105 GLU A N 1
ATOM 862 C CA . GLU A 1 105 ? 4.145 9.527 11.958 1.00 83.19 105 GLU A CA 1
ATOM 863 C C . GLU A 1 105 ? 2.664 9.194 11.755 1.00 83.19 105 GLU A C 1
ATOM 865 O O . GLU A 1 105 ? 2.115 9.375 10.666 1.00 83.19 105 GLU A O 1
ATOM 870 N N . LEU A 1 106 ? 1.990 8.777 12.830 1.00 86.44 106 LEU A N 1
ATOM 871 C CA . LEU A 1 106 ? 0.563 8.432 12.823 1.00 86.44 106 LEU A CA 1
ATOM 872 C C . LEU A 1 106 ? -0.318 9.522 12.186 1.00 86.44 106 LEU A C 1
ATOM 874 O O . LEU A 1 106 ? -1.142 9.226 11.320 1.00 86.44 106 LEU A O 1
ATOM 878 N N . LYS A 1 107 ? -0.069 10.792 12.537 1.00 88.50 107 LYS A N 1
ATOM 879 C CA . LYS A 1 107 ? -0.803 11.964 12.025 1.00 88.50 107 LYS A CA 1
ATOM 880 C C . LYS A 1 107 ? -0.876 12.028 10.496 1.00 88.50 107 LYS A C 1
ATOM 882 O O . LYS A 1 107 ? -1.795 12.630 9.946 1.00 88.50 107 LYS A O 1
ATOM 887 N N . ASN A 1 108 ? 0.096 11.444 9.788 1.00 86.62 108 ASN A N 1
ATOM 888 C CA . ASN A 1 108 ? 0.098 11.447 8.330 1.00 86.62 108 ASN A CA 1
ATOM 889 C C . ASN A 1 108 ? -0.926 10.455 7.764 1.00 86.62 108 ASN A C 1
ATOM 891 O O . ASN A 1 108 ? -1.570 10.778 6.767 1.00 86.62 108 ASN A O 1
ATOM 895 N N . TYR A 1 109 ? -1.146 9.313 8.419 1.00 88.31 109 TYR A N 1
ATOM 896 C CA . TYR A 1 109 ? -2.210 8.379 8.040 1.00 88.31 109 TYR A CA 1
ATOM 897 C C . TYR A 1 109 ? -3.586 8.946 8.369 1.00 88.31 109 TYR A C 1
ATOM 899 O O . TYR A 1 109 ? -4.461 8.919 7.511 1.00 88.31 109 TYR A O 1
ATOM 907 N N . GLU A 1 110 ? -3.763 9.529 9.557 1.00 90.88 110 GLU A N 1
ATOM 908 C CA . GLU A 1 110 ? -5.016 10.195 9.949 1.00 90.88 110 GLU A CA 1
ATOM 909 C C . GLU A 1 110 ? -5.388 11.296 8.949 1.00 90.88 110 GLU A C 1
ATOM 911 O O . GLU A 1 110 ? -6.508 11.356 8.435 1.00 90.88 110 GLU A O 1
ATOM 916 N N . LYS A 1 111 ? -4.406 12.137 8.601 1.00 88.56 111 LYS A N 1
ATOM 917 C CA . LYS A 1 111 ? -4.569 13.200 7.613 1.00 88.56 111 LYS A CA 1
ATOM 918 C C . LYS A 1 111 ? -4.968 12.651 6.248 1.00 88.56 111 LYS A C 1
ATOM 920 O O . LYS A 1 111 ? -5.911 13.176 5.663 1.00 88.56 111 LYS A O 1
ATOM 925 N N . ILE A 1 112 ? -4.278 11.630 5.738 1.00 87.81 112 ILE A N 1
ATOM 926 C CA . ILE A 1 112 ? -4.639 10.995 4.461 1.00 87.81 112 ILE A CA 1
ATOM 927 C C . ILE A 1 112 ? -6.055 10.437 4.535 1.00 87.81 112 ILE A C 1
ATOM 929 O O . ILE A 1 112 ? -6.882 10.755 3.685 1.00 87.81 112 ILE A O 1
ATOM 933 N N . ARG A 1 113 ? -6.364 9.653 5.571 1.00 89.88 113 ARG A N 1
ATOM 934 C CA . ARG A 1 113 ? -7.665 9.002 5.689 1.00 89.88 113 ARG A CA 1
ATOM 935 C C . ARG A 1 113 ? -8.807 10.009 5.722 1.00 89.88 113 ARG A C 1
ATOM 937 O O . ARG A 1 113 ? -9.821 9.770 5.075 1.00 89.88 113 ARG A O 1
ATOM 944 N N . SER A 1 114 ? -8.622 11.145 6.398 1.00 89.81 114 SER A N 1
ATOM 945 C CA . SER A 1 114 ? -9.611 12.232 6.453 1.00 89.81 114 SER A CA 1
ATOM 946 C C . SER A 1 114 ? -9.914 12.881 5.093 1.00 89.81 114 SER A C 1
ATOM 948 O O . SER A 1 114 ? -10.938 13.543 4.942 1.00 89.81 114 SER A O 1
ATOM 950 N N . GLN A 1 115 ? -9.036 12.704 4.099 1.00 86.50 115 GLN A N 1
ATOM 951 C CA . GLN A 1 115 ? -9.204 13.233 2.742 1.00 86.50 115 GLN A CA 1
ATOM 952 C C . GLN A 1 115 ? -9.918 12.243 1.811 1.00 86.50 115 GLN A C 1
ATOM 954 O O . GLN A 1 115 ? -10.417 12.649 0.761 1.00 86.50 115 GLN A O 1
ATOM 959 N N . ILE A 1 116 ? -9.995 10.967 2.196 1.00 88.38 116 ILE A N 1
ATOM 960 C CA . ILE A 1 116 ? -10.564 9.887 1.389 1.00 88.38 116 ILE A CA 1
ATOM 961 C C . ILE A 1 116 ? -12.053 9.729 1.721 1.00 88.38 116 ILE A C 1
ATOM 963 O O . ILE A 1 116 ? -12.427 9.485 2.868 1.00 88.38 116 ILE A O 1
ATOM 967 N N . LYS A 1 117 ? -12.916 9.841 0.703 1.00 84.75 117 LYS A N 1
ATOM 968 C CA . LYS A 1 117 ? -14.384 9.736 0.849 1.00 84.75 117 LYS A CA 1
ATOM 969 C C . LYS A 1 117 ? -14.940 8.308 0.762 1.00 84.75 117 LYS A C 1
ATOM 971 O O . LYS A 1 117 ? -16.128 8.127 1.002 1.00 84.75 117 LYS A O 1
ATOM 976 N N . GLY A 1 118 ? -14.122 7.325 0.395 1.00 86.12 118 GLY A N 1
ATOM 977 C CA . GLY A 1 118 ? -14.534 5.930 0.209 1.00 86.12 118 GLY A CA 1
ATOM 978 C C . GLY A 1 118 ? -13.605 4.937 0.911 1.00 86.12 118 GLY A C 1
ATOM 979 O O . GLY A 1 118 ? -12.837 5.348 1.786 1.00 86.12 118 GLY A O 1
ATOM 980 N N . PRO A 1 119 ? -13.672 3.650 0.532 1.00 87.50 119 PRO A N 1
ATOM 981 C CA . PRO A 1 119 ? -12.733 2.640 0.996 1.00 87.50 119 PRO A CA 1
ATOM 982 C C . PRO A 1 119 ? -11.294 3.006 0.636 1.00 87.50 119 PRO A C 1
ATOM 984 O O . PRO A 1 119 ? -11.004 3.446 -0.482 1.00 87.50 119 PRO A O 1
ATOM 987 N N . ALA A 1 120 ? -10.390 2.806 1.584 1.00 89.12 120 ALA A N 1
ATOM 988 C CA . ALA A 1 120 ? -8.958 2.904 1.374 1.00 89.12 120 ALA A CA 1
ATOM 989 C C . ALA A 1 120 ? -8.320 1.513 1.332 1.00 89.12 120 ALA A C 1
ATOM 991 O O . ALA A 1 120 ? -8.789 0.572 1.970 1.00 89.12 120 ALA A O 1
ATOM 992 N N . ILE A 1 121 ? -7.216 1.384 0.601 1.00 89.69 121 ILE A N 1
ATOM 993 C CA . ILE A 1 121 ? -6.442 0.142 0.548 1.00 89.69 121 ILE A CA 1
ATOM 994 C C . ILE A 1 121 ? -5.044 0.437 1.050 1.00 89.69 121 ILE A C 1
ATOM 996 O O . ILE A 1 121 ? -4.280 1.147 0.396 1.00 89.69 121 ILE A O 1
ATOM 1000 N N . LEU A 1 122 ? -4.703 -0.117 2.205 1.00 89.94 122 LEU A N 1
ATOM 1001 C CA . LEU A 1 122 ? -3.365 -0.033 2.758 1.00 89.94 122 LEU A CA 1
ATOM 1002 C C . LEU A 1 122 ? -2.511 -1.183 2.224 1.00 89.94 122 LEU A C 1
ATOM 1004 O O . LEU A 1 122 ? -2.735 -2.350 2.534 1.00 89.94 122 LEU A O 1
ATOM 1008 N N . PHE A 1 123 ? -1.492 -0.851 1.445 1.00 87.00 123 PHE A N 1
ATOM 1009 C CA . PHE A 1 123 ? -0.521 -1.833 0.975 1.00 87.00 123 PHE A CA 1
ATOM 1010 C C . PHE A 1 123 ? 0.623 -1.980 1.981 1.00 87.00 123 PHE A C 1
ATOM 1012 O O . PHE A 1 123 ? 1.343 -1.018 2.257 1.00 87.00 123 PHE A O 1
ATOM 1019 N N . LEU A 1 124 ? 0.824 -3.190 2.503 1.00 83.62 124 LEU A N 1
ATOM 1020 C CA . LEU A 1 124 ? 1.966 -3.523 3.346 1.00 83.62 124 LEU A CA 1
ATOM 1021 C C . LEU A 1 124 ? 3.104 -4.071 2.483 1.00 83.62 124 LEU A C 1
ATOM 1023 O O . LEU A 1 124 ? 3.023 -5.171 1.929 1.00 83.62 124 LEU A O 1
ATOM 1027 N N . LYS A 1 125 ? 4.165 -3.273 2.374 1.00 77.50 125 LYS A N 1
ATOM 1028 C CA . LYS A 1 125 ? 5.448 -3.675 1.799 1.00 77.50 125 LYS A CA 1
ATOM 1029 C C . LYS A 1 125 ? 6.561 -3.010 2.593 1.00 77.50 125 LYS A C 1
ATOM 1031 O O . LYS A 1 125 ? 6.735 -1.807 2.493 1.00 77.50 125 LYS A O 1
ATOM 1036 N N . GLY A 1 126 ? 7.313 -3.773 3.377 1.00 71.69 126 GLY A N 1
ATOM 1037 C CA . GLY A 1 126 ? 8.455 -3.278 4.153 1.00 71.69 126 GLY A CA 1
ATOM 1038 C C . GLY A 1 126 ? 8.117 -2.689 5.528 1.00 71.69 126 GLY A C 1
ATOM 1039 O O . GLY A 1 126 ? 9.027 -2.216 6.208 1.00 71.69 126 GLY A O 1
ATOM 1040 N N . PHE A 1 127 ? 6.864 -2.769 5.991 1.00 73.44 127 PHE A N 1
ATOM 1041 C CA . PHE A 1 127 ? 6.487 -2.354 7.354 1.00 73.44 127 PHE A CA 1
ATOM 1042 C C . PHE A 1 127 ? 7.137 -3.209 8.441 1.00 73.44 127 PHE A C 1
ATOM 1044 O O . PHE A 1 127 ? 7.422 -2.736 9.540 1.00 73.44 127 PHE A O 1
ATOM 1051 N N . TRP A 1 128 ? 7.395 -4.481 8.148 1.00 71.19 128 TRP A N 1
ATOM 1052 C CA . TRP A 1 128 ? 7.995 -5.442 9.060 1.00 71.19 128 TRP A CA 1
ATOM 1053 C C . TRP A 1 128 ? 9.357 -4.961 9.557 1.00 71.19 128 TRP A C 1
ATOM 1055 O O . TRP A 1 128 ? 9.769 -5.298 10.666 1.00 71.19 128 TRP A O 1
ATOM 1065 N N . GLN A 1 129 ? 10.045 -4.137 8.766 1.00 68.25 129 GLN A N 1
ATOM 1066 C CA . GLN A 1 129 ? 11.344 -3.570 9.109 1.00 68.25 129 GLN A CA 1
ATOM 1067 C C . GLN A 1 129 ? 11.246 -2.642 10.317 1.00 68.25 129 GLN A C 1
ATOM 1069 O O . GLN A 1 129 ? 12.146 -2.641 11.147 1.00 68.25 129 GLN A O 1
ATOM 1074 N N . TRP A 1 130 ? 10.121 -1.941 10.478 1.00 68.06 130 TRP A N 1
ATOM 1075 C CA . TRP A 1 130 ? 9.837 -1.124 11.662 1.00 68.06 130 TRP A CA 1
ATOM 1076 C C . TRP A 1 130 ? 9.542 -1.983 12.886 1.00 68.06 130 TRP A C 1
ATOM 1078 O O . TRP A 1 130 ? 9.778 -1.566 14.012 1.00 68.06 130 TRP A O 1
ATOM 1088 N N . SER A 1 131 ? 9.041 -3.201 12.670 1.00 58.62 131 SER A N 1
ATOM 1089 C CA . SER A 1 131 ? 8.740 -4.144 13.748 1.00 58.62 131 SER A CA 1
ATOM 1090 C C . SER A 1 131 ? 9.921 -5.019 14.177 1.00 58.62 131 SER A C 1
ATOM 1092 O O . SER A 1 131 ? 9.838 -5.635 15.235 1.00 58.62 131 SER A O 1
ATOM 1094 N N . ARG A 1 132 ? 11.011 -5.081 13.392 1.00 60.09 132 ARG A N 1
ATOM 1095 C CA . ARG A 1 132 ? 12.240 -5.808 13.768 1.00 60.09 132 ARG A CA 1
ATOM 1096 C C . ARG A 1 132 ? 13.036 -5.122 14.866 1.00 60.09 132 ARG A C 1
ATOM 1098 O O . ARG A 1 132 ? 13.801 -5.787 15.558 1.00 60.09 132 ARG A O 1
ATOM 1105 N N . GLU A 1 133 ? 12.845 -3.823 15.048 1.00 56.34 133 GLU A N 1
ATOM 1106 C CA . GLU A 1 133 ? 13.216 -3.162 16.291 1.00 56.34 133 GLU A CA 1
ATOM 1107 C C . GLU A 1 133 ? 12.189 -3.574 17.357 1.00 56.34 133 GLU A C 1
ATOM 1109 O O . GLU A 1 133 ? 11.277 -2.822 17.685 1.00 56.34 133 GLU A O 1
ATOM 1114 N N . GLU A 1 134 ? 12.283 -4.808 17.868 1.00 48.84 134 GLU A N 1
ATOM 1115 C CA . GLU A 1 134 ? 11.350 -5.371 18.864 1.00 48.84 134 GLU A CA 1
ATO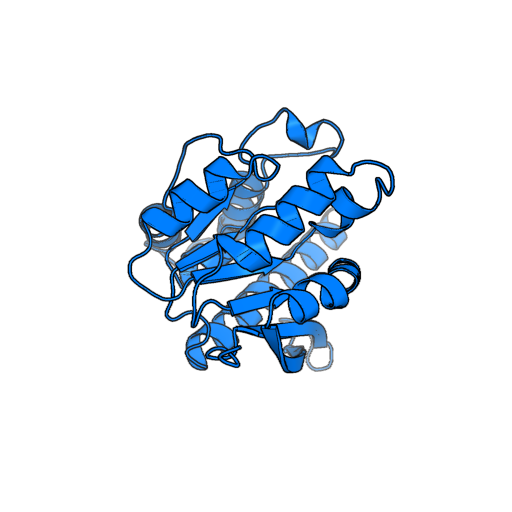M 1116 C C . GLU A 1 134 ? 11.211 -4.496 20.129 1.00 48.84 134 GLU A C 1
ATOM 1118 O O . GLU A 1 134 ? 10.238 -4.621 20.870 1.00 48.84 134 GLU A O 1
ATOM 1123 N N . THR A 1 135 ? 12.137 -3.561 20.347 1.00 55.16 135 THR A N 1
ATOM 1124 C CA . THR A 1 135 ? 12.148 -2.581 21.439 1.00 55.16 135 THR A CA 1
ATOM 1125 C C . THR A 1 135 ? 11.436 -1.264 21.130 1.00 55.16 135 THR A C 1
ATOM 1127 O O . THR A 1 135 ? 11.229 -0.467 22.046 1.00 55.16 135 THR A O 1
ATOM 1130 N N . ASN A 1 136 ? 11.040 -1.002 19.884 1.00 69.62 136 ASN A N 1
ATOM 1131 C CA . ASN A 1 136 ? 10.428 0.268 19.511 1.00 69.62 136 ASN A CA 1
ATOM 1132 C C . ASN A 1 136 ? 8.910 0.232 19.747 1.00 69.62 136 ASN A C 1
ATOM 1134 O O . ASN A 1 136 ? 8.107 0.071 18.824 1.00 69.62 136 ASN A O 1
ATOM 1138 N N . SER A 1 137 ? 8.514 0.347 21.020 1.00 75.44 137 SER A N 1
ATOM 1139 C CA . SER A 1 137 ? 7.110 0.365 21.456 1.00 75.44 137 SER A CA 1
ATOM 1140 C C . SER A 1 137 ? 6.273 1.402 20.704 1.00 75.44 137 SER A C 1
ATOM 1142 O O . SER A 1 137 ? 5.117 1.130 20.390 1.00 75.44 137 SER A O 1
ATOM 1144 N N . GLN A 1 138 ? 6.876 2.532 20.329 1.00 76.69 138 GLN A N 1
ATOM 1145 C CA . GLN A 1 138 ? 6.228 3.594 19.566 1.00 76.69 138 GLN A CA 1
ATOM 1146 C C . GLN A 1 138 ? 5.817 3.137 18.156 1.00 76.69 138 GLN A C 1
ATOM 1148 O O . GLN A 1 138 ? 4.706 3.419 17.718 1.00 76.69 138 GLN A O 1
ATOM 1153 N N . LEU A 1 139 ? 6.668 2.396 17.437 1.00 76.31 139 LEU A N 1
ATOM 1154 C CA . LEU A 1 139 ? 6.323 1.884 16.100 1.00 76.31 139 LEU A CA 1
ATOM 1155 C C . LEU A 1 139 ? 5.251 0.791 16.167 1.00 76.31 139 LEU A C 1
ATOM 1157 O O . LEU A 1 139 ? 4.380 0.710 15.300 1.00 76.31 139 LEU A O 1
ATOM 1161 N N . GLN A 1 140 ? 5.280 -0.031 17.218 1.00 79.44 140 GLN A N 1
ATOM 1162 C CA . GLN A 1 140 ? 4.227 -1.019 17.449 1.00 79.44 140 GLN A CA 1
ATOM 1163 C C . GLN A 1 140 ? 2.884 -0.353 17.760 1.00 79.44 140 GLN A C 1
ATOM 1165 O O . GLN A 1 140 ? 1.854 -0.795 17.251 1.00 79.44 140 GLN A O 1
ATOM 1170 N N . GLU A 1 141 ? 2.901 0.709 18.564 1.00 83.56 141 GLU A N 1
ATOM 1171 C CA . GLU A 1 141 ? 1.727 1.525 18.859 1.00 83.56 141 GLU A CA 1
ATOM 1172 C C . GLU A 1 141 ? 1.162 2.145 17.582 1.00 83.56 141 GLU A C 1
ATOM 1174 O O . GLU A 1 141 ? -0.018 1.968 17.309 1.00 83.56 141 GLU A O 1
ATOM 1179 N N . ILE A 1 142 ? 2.007 2.723 16.722 1.00 85.81 142 ILE A N 1
ATOM 1180 C CA . ILE A 1 142 ? 1.573 3.280 15.434 1.00 85.81 142 ILE A CA 1
ATOM 1181 C C . ILE A 1 142 ? 0.864 2.232 14.573 1.00 85.81 142 ILE A C 1
ATOM 1183 O O . ILE A 1 142 ? -0.209 2.517 14.051 1.00 85.81 142 ILE A O 1
ATOM 1187 N N . HIS A 1 143 ? 1.409 1.018 14.431 1.00 86.31 143 HIS A N 1
ATOM 1188 C CA . HIS A 1 143 ? 0.725 -0.044 13.680 1.00 86.31 143 HIS A CA 1
ATOM 1189 C C . HIS A 1 143 ? -0.641 -0.375 14.281 1.00 86.31 143 HIS A C 1
ATOM 1191 O O . HIS A 1 143 ? -1.629 -0.485 13.557 1.00 86.31 143 HIS A O 1
ATOM 1197 N N . ASN A 1 144 ? -0.701 -0.521 15.606 1.00 87.12 144 ASN A N 1
ATOM 1198 C CA . ASN A 1 144 ? -1.946 -0.830 16.293 1.00 87.12 144 ASN A CA 1
ATOM 1199 C C . ASN A 1 144 ? -2.980 0.281 16.085 1.00 87.12 144 ASN A C 1
ATOM 1201 O O . ASN A 1 144 ? -4.128 -0.031 15.785 1.00 87.12 144 ASN A O 1
ATOM 1205 N N . THR A 1 145 ? -2.579 1.548 16.185 1.00 88.94 145 THR A N 1
ATOM 1206 C CA . THR A 1 145 ? -3.470 2.691 15.970 1.00 88.94 145 THR A CA 1
ATOM 1207 C C . THR A 1 145 ? -3.897 2.805 14.510 1.00 88.94 145 THR A C 1
ATOM 1209 O O . THR A 1 145 ? -5.071 3.040 14.243 1.00 88.94 145 THR A O 1
ATOM 1212 N N . ILE A 1 146 ? -3.008 2.542 13.545 1.00 91.06 146 ILE A N 1
ATOM 1213 C CA . ILE A 1 146 ? -3.388 2.491 12.126 1.00 91.06 146 ILE A CA 1
ATOM 1214 C C . ILE A 1 146 ? -4.497 1.458 11.918 1.00 91.06 146 ILE A C 1
ATOM 1216 O O . ILE A 1 146 ? -5.539 1.790 11.361 1.00 91.06 146 ILE A O 1
ATOM 1220 N N . PHE A 1 147 ? -4.300 0.224 12.387 1.00 91.44 147 PHE A N 1
ATOM 1221 C CA . PHE A 1 147 ? -5.271 -0.843 12.160 1.00 91.44 147 PHE A CA 1
ATOM 1222 C C . PHE A 1 147 ? -6.564 -0.654 12.959 1.00 91.44 147 PHE A C 1
ATOM 1224 O O . PHE A 1 147 ? -7.621 -1.035 12.478 1.00 91.44 147 PHE A O 1
ATOM 1231 N N . ARG A 1 148 ? -6.510 -0.091 14.169 1.00 89.88 148 ARG A N 1
ATOM 1232 C CA . ARG A 1 148 ? -7.691 0.020 15.043 1.00 89.88 148 ARG A CA 1
ATOM 1233 C C . ARG A 1 148 ? -8.488 1.301 14.862 1.00 89.88 148 ARG A C 1
ATOM 1235 O O . ARG A 1 148 ? -9.696 1.277 15.063 1.00 89.88 148 ARG A O 1
ATOM 1242 N N . GLU A 1 149 ? -7.813 2.404 14.568 1.00 90.25 149 GLU A N 1
ATOM 1243 C CA . GLU A 1 149 ? -8.393 3.744 14.690 1.00 90.25 149 GLU A CA 1
ATOM 1244 C C . GLU A 1 149 ? -8.344 4.524 13.378 1.00 90.25 149 GLU A C 1
ATOM 1246 O O . GLU A 1 149 ? -9.253 5.304 13.102 1.00 90.25 149 GLU A O 1
ATOM 1251 N N . VAL A 1 150 ? -7.312 4.317 12.551 1.00 91.69 150 VAL A N 1
ATOM 1252 C CA . VAL A 1 150 ? -7.216 5.019 11.265 1.00 91.69 150 VAL A CA 1
ATOM 1253 C C . VAL A 1 150 ? -8.011 4.310 10.180 1.00 91.69 150 VAL A C 1
ATOM 1255 O O . VAL A 1 150 ? -8.759 4.965 9.458 1.00 91.69 150 VAL A O 1
ATOM 1258 N N . LEU A 1 151 ? -7.837 2.997 10.027 1.00 91.56 151 LEU A N 1
ATOM 1259 C CA . LEU A 1 151 ? -8.588 2.247 9.028 1.00 91.56 151 LEU A CA 1
ATOM 1260 C C . LEU A 1 151 ? -10.057 2.142 9.442 1.00 91.56 151 LEU A C 1
ATOM 1262 O O . LEU A 1 151 ? -10.387 1.858 10.593 1.00 91.56 151 LEU A O 1
ATOM 1266 N N . GLN A 1 152 ? -10.926 2.420 8.480 1.00 89.75 152 GLN A N 1
ATOM 1267 C CA . GLN A 1 152 ? -12.370 2.446 8.637 1.00 89.75 152 GLN A CA 1
ATOM 1268 C C . GLN A 1 152 ? -13.000 1.198 8.031 1.00 89.75 152 GLN A C 1
ATOM 1270 O O . GLN A 1 152 ? -12.394 0.491 7.227 1.00 89.75 152 GLN A O 1
ATOM 1275 N N . LYS A 1 153 ? -14.271 0.983 8.371 1.00 85.44 153 LYS A N 1
ATOM 1276 C CA . LYS A 1 153 ? -15.090 -0.064 7.770 1.00 85.44 153 LYS A CA 1
ATOM 1277 C C . LYS A 1 153 ? -14.980 -0.024 6.240 1.00 85.44 153 LYS A C 1
ATOM 1279 O O . LYS A 1 153 ? -15.019 1.049 5.643 1.00 85.44 153 LYS A O 1
ATOM 1284 N N . ASP A 1 154 ? -14.867 -1.209 5.647 1.00 86.81 154 ASP A N 1
ATOM 1285 C CA . ASP A 1 154 ? -14.665 -1.453 4.214 1.00 86.81 154 ASP A CA 1
ATOM 1286 C C . ASP A 1 154 ? -13.257 -1.117 3.682 1.00 86.81 154 ASP A C 1
ATOM 1288 O O . ASP A 1 154 ? -12.948 -1.484 2.545 1.00 86.81 154 ASP A O 1
ATOM 1292 N N . ASP A 1 155 ? -12.369 -0.523 4.494 1.00 90.38 155 ASP A N 1
ATOM 1293 C CA . ASP A 1 155 ? -10.950 -0.423 4.154 1.00 90.38 155 ASP A CA 1
ATOM 1294 C C . ASP A 1 155 ? -10.315 -1.824 4.100 1.00 90.38 155 ASP A C 1
ATOM 1296 O O . ASP A 1 155 ? -10.700 -2.770 4.802 1.00 90.38 155 ASP A O 1
ATOM 1300 N N . ARG A 1 156 ? -9.310 -1.958 3.235 1.00 90.31 156 ARG A N 1
ATOM 1301 C CA . ARG A 1 156 ? -8.643 -3.228 2.939 1.00 90.31 156 ARG A CA 1
ATOM 1302 C C . ARG A 1 156 ? -7.152 -3.125 3.189 1.00 90.31 156 ARG A C 1
ATOM 1304 O O . ARG A 1 156 ? -6.559 -2.052 3.086 1.00 90.31 156 ARG A O 1
ATOM 1311 N N . ILE A 1 157 ? -6.535 -4.263 3.474 1.00 91.00 157 ILE A N 1
ATOM 1312 C CA . ILE A 1 157 ? -5.088 -4.387 3.610 1.00 91.00 157 ILE A CA 1
ATOM 1313 C C . ILE A 1 157 ? -4.605 -5.428 2.606 1.00 91.00 157 ILE A C 1
ATOM 1315 O O . ILE A 1 157 ? -5.133 -6.538 2.560 1.00 91.00 157 ILE A O 1
ATOM 1319 N N . ILE A 1 158 ? -3.594 -5.069 1.818 1.00 88.31 158 ILE A N 1
ATOM 1320 C CA . ILE A 1 158 ? -2.920 -5.987 0.896 1.00 88.31 158 ILE A CA 1
ATOM 1321 C C . ILE A 1 158 ? -1.485 -6.169 1.366 1.00 88.31 158 ILE A C 1
ATOM 1323 O O . ILE A 1 158 ? -0.720 -5.208 1.409 1.00 88.31 158 ILE A O 1
ATOM 1327 N N . ILE A 1 159 ? -1.110 -7.398 1.709 1.00 86.62 159 ILE A N 1
ATOM 1328 C CA . ILE A 1 159 ? 0.252 -7.738 2.130 1.00 86.62 159 ILE A CA 1
ATOM 1329 C C . ILE A 1 159 ? 1.020 -8.291 0.935 1.00 86.62 159 ILE A C 1
ATOM 1331 O O . ILE A 1 159 ? 0.644 -9.335 0.414 1.00 86.62 159 ILE A O 1
ATOM 1335 N N . LEU A 1 160 ? 2.094 -7.612 0.520 1.00 78.06 160 LEU A N 1
ATOM 1336 C CA . LEU A 1 160 ? 2.912 -8.008 -0.636 1.00 78.06 160 LEU A CA 1
ATOM 1337 C C . LEU A 1 160 ? 4.269 -8.621 -0.268 1.00 78.06 160 LEU A C 1
ATOM 1339 O O . LEU A 1 160 ? 4.850 -9.359 -1.060 1.00 78.06 160 LEU A O 1
ATOM 1343 N N . ASP A 1 161 ? 4.826 -8.281 0.896 1.00 77.44 161 ASP A N 1
ATOM 1344 C CA . ASP A 1 161 ? 6.072 -8.879 1.385 1.00 77.44 161 ASP A CA 1
ATOM 1345 C C . ASP A 1 161 ? 5.725 -9.995 2.375 1.00 77.44 161 ASP A C 1
ATOM 1347 O O . ASP A 1 161 ? 5.065 -9.751 3.386 1.00 77.44 161 ASP A O 1
ATOM 1351 N N . LYS A 1 162 ? 6.213 -11.223 2.141 1.00 78.00 162 LYS A N 1
ATOM 1352 C CA . LYS A 1 162 ? 6.015 -12.346 3.079 1.00 78.00 162 LYS A CA 1
ATOM 1353 C C . LYS A 1 162 ? 6.451 -11.997 4.504 1.00 78.00 162 LYS A C 1
ATOM 1355 O O . LYS A 1 162 ? 5.927 -12.552 5.462 1.00 78.00 162 LYS A O 1
ATOM 1360 N N . LYS A 1 163 ? 7.411 -11.089 4.677 1.00 80.31 163 LYS A N 1
ATOM 1361 C CA . LYS A 1 163 ? 7.867 -10.672 6.007 1.00 80.31 163 LYS A CA 1
ATOM 1362 C C . LYS A 1 163 ? 6.853 -9.781 6.731 1.00 80.31 163 LYS A C 1
ATOM 1364 O O . LYS A 1 163 ? 6.812 -9.805 7.958 1.00 80.31 163 LYS A O 1
ATOM 1369 N N . ASP A 1 164 ? 6.000 -9.063 5.999 1.00 83.81 164 ASP A N 1
ATOM 1370 C CA . ASP A 1 164 ? 4.882 -8.295 6.564 1.00 83.81 164 ASP A CA 1
ATOM 1371 C C . ASP A 1 164 ? 3.761 -9.198 7.102 1.00 83.81 164 ASP A C 1
ATOM 1373 O O . ASP A 1 164 ? 2.955 -8.743 7.912 1.00 83.81 164 ASP A O 1
ATOM 1377 N N . LEU A 1 165 ? 3.757 -10.501 6.780 1.00 85.06 165 LEU A N 1
ATOM 1378 C CA . LEU A 1 165 ? 2.843 -11.476 7.396 1.00 85.06 165 LEU A CA 1
ATOM 1379 C C . LEU A 1 165 ? 3.013 -11.561 8.921 1.00 85.06 165 LEU A C 1
ATOM 1381 O O . LEU A 1 165 ? 2.074 -11.930 9.624 1.00 85.06 165 LEU A O 1
ATOM 1385 N N . ALA A 1 166 ? 4.165 -11.151 9.462 1.00 84.94 166 ALA A N 1
ATOM 1386 C CA . ALA A 1 166 ? 4.369 -11.023 10.905 1.00 84.94 166 ALA A CA 1
ATOM 1387 C C . ALA A 1 166 ? 3.405 -10.014 11.569 1.00 84.94 166 ALA A C 1
ATOM 1389 O O . ALA A 1 166 ? 3.215 -10.046 12.785 1.00 84.94 166 ALA A O 1
ATOM 1390 N N . LEU A 1 167 ? 2.772 -9.126 10.792 1.00 86.38 167 LEU A N 1
ATOM 1391 C CA . LEU A 1 167 ? 1.767 -8.176 11.270 1.00 86.38 167 LEU A CA 1
ATOM 1392 C C . LEU A 1 167 ? 0.356 -8.776 11.339 1.00 86.38 167 LEU A C 1
ATOM 1394 O O . LEU A 1 167 ? -0.507 -8.184 11.988 1.00 86.38 167 LEU A O 1
ATOM 1398 N N . LEU A 1 168 ? 0.117 -9.959 10.753 1.00 88.69 168 LEU A N 1
ATOM 1399 C CA . LEU A 1 168 ? -1.202 -10.604 10.722 1.00 88.69 168 LEU A CA 1
ATOM 1400 C C . LEU A 1 168 ? -1.876 -10.721 12.097 1.00 88.69 168 LEU A C 1
ATOM 1402 O O . LEU A 1 168 ? -3.061 -10.400 12.179 1.00 88.69 168 LEU A O 1
ATOM 1406 N N . PRO A 1 169 ? -1.192 -11.122 13.191 1.00 87.94 169 PRO A N 1
ATOM 1407 C CA . PRO A 1 169 ? -1.833 -11.175 14.503 1.00 87.94 169 PRO A CA 1
ATOM 1408 C C . PRO A 1 169 ? -2.361 -9.809 14.962 1.00 87.94 169 PRO A C 1
ATOM 1410 O O . PRO A 1 169 ? -3.447 -9.731 15.527 1.00 87.94 169 PRO A O 1
ATOM 1413 N N . ARG A 1 170 ? -1.629 -8.720 14.685 1.00 87.00 170 ARG A N 1
ATOM 1414 C CA . ARG A 1 170 ? -2.047 -7.352 15.040 1.00 87.00 170 ARG A CA 1
ATOM 1415 C C . ARG A 1 170 ? -3.251 -6.906 14.215 1.00 87.00 170 ARG A C 1
ATOM 1417 O O . ARG A 1 170 ? -4.192 -6.357 14.774 1.00 87.00 170 ARG A O 1
ATOM 1424 N N . ILE A 1 171 ? -3.229 -7.203 12.917 1.00 90.69 171 ILE A N 1
ATOM 1425 C CA . ILE A 1 171 ? -4.322 -6.913 11.982 1.00 90.69 171 ILE A CA 1
ATOM 1426 C C . ILE A 1 171 ? -5.601 -7.646 12.419 1.00 90.69 171 ILE A C 1
ATOM 1428 O O . ILE A 1 171 ? -6.642 -7.019 12.598 1.00 90.69 171 ILE A O 1
ATOM 1432 N N . LYS A 1 172 ? -5.512 -8.950 12.717 1.00 89.88 172 LYS A N 1
ATOM 1433 C CA . LYS A 1 172 ? -6.644 -9.739 13.236 1.00 89.88 172 LYS A CA 1
ATOM 1434 C C . LYS A 1 172 ? -7.178 -9.195 14.562 1.00 89.88 172 LYS A C 1
ATOM 1436 O O . LYS A 1 172 ? -8.383 -9.038 14.725 1.00 89.88 172 LYS A O 1
ATOM 1441 N N . ASN A 1 173 ? -6.288 -8.816 15.481 1.00 88.75 173 ASN A N 1
ATOM 1442 C CA . ASN A 1 173 ? -6.656 -8.183 16.754 1.00 88.75 173 ASN A CA 1
ATOM 1443 C C . ASN A 1 173 ? -7.298 -6.790 16.600 1.00 88.75 173 ASN A C 1
ATOM 1445 O O . ASN A 1 173 ? -7.750 -6.224 17.598 1.00 88.75 173 ASN A O 1
ATOM 1449 N N . ALA A 1 174 ? -7.297 -6.212 15.397 1.00 88.75 174 ALA A N 1
ATOM 1450 C CA . ALA A 1 174 ? -7.995 -4.976 15.057 1.00 88.75 174 ALA A CA 1
ATOM 1451 C C . ALA A 1 174 ? -9.351 -5.218 14.356 1.00 88.75 174 ALA A C 1
ATOM 1453 O O . ALA A 1 174 ? -9.988 -4.267 13.913 1.00 88.75 174 ALA A O 1
ATOM 1454 N N . GLY A 1 175 ? -9.812 -6.474 14.267 1.00 88.75 175 GLY A N 1
ATOM 1455 C CA . GLY A 1 175 ? -11.118 -6.835 13.694 1.00 88.75 175 GLY A CA 1
ATOM 1456 C C . GLY A 1 175 ? -11.101 -7.138 12.193 1.00 88.75 175 GLY A C 1
ATOM 1457 O O . GLY A 1 175 ? -12.159 -7.253 11.569 1.00 88.75 175 GLY A O 1
ATOM 1458 N N . PHE A 1 176 ? -9.910 -7.265 11.610 1.00 90.81 176 PHE A N 1
ATOM 1459 C CA . PHE A 1 176 ? -9.738 -7.632 10.212 1.00 90.81 176 PHE A CA 1
ATOM 1460 C C . PHE A 1 176 ? -9.724 -9.148 10.023 1.00 90.81 176 PHE A C 1
ATOM 1462 O O . PHE A 1 176 ? -9.103 -9.890 10.789 1.00 90.81 176 PHE A O 1
ATOM 1469 N N . GLU A 1 177 ? -10.350 -9.600 8.947 1.00 88.94 177 GLU A N 1
ATOM 1470 C CA . GLU A 1 177 ? -10.436 -11.001 8.564 1.00 88.94 177 GLU A CA 1
ATOM 1471 C C . GLU A 1 177 ? -9.7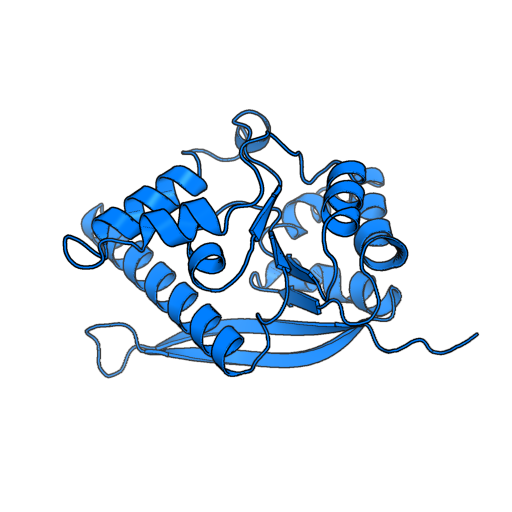15 -11.221 7.237 1.00 88.94 177 GLU A C 1
ATOM 1473 O O . GLU A 1 177 ? -9.794 -10.404 6.315 1.00 88.94 177 GLU A O 1
ATOM 1478 N N . ILE A 1 178 ? -8.988 -12.335 7.146 1.00 88.31 178 ILE A N 1
ATOM 1479 C CA . ILE A 1 178 ? -8.369 -12.745 5.886 1.00 88.31 178 ILE A CA 1
ATOM 1480 C C . ILE A 1 178 ? -9.505 -13.145 4.952 1.00 88.31 178 ILE A C 1
ATOM 1482 O O . ILE A 1 178 ? -10.256 -14.066 5.268 1.00 88.31 178 ILE A O 1
ATOM 1486 N N . VAL A 1 179 ? -9.619 -12.441 3.830 1.00 82.38 179 VAL A N 1
ATOM 1487 C CA . VAL A 1 179 ? -10.574 -12.781 2.772 1.00 82.38 179 VAL A CA 1
ATOM 1488 C C . VAL A 1 179 ? -9.956 -13.873 1.922 1.00 82.38 179 VAL A C 1
ATOM 1490 O O . VAL A 1 179 ? -10.568 -14.911 1.691 1.00 82.38 179 VAL A O 1
ATOM 1493 N N . GLU A 1 180 ? -8.725 -13.634 1.476 1.00 80.62 180 GLU A N 1
ATOM 1494 C CA . GLU A 1 180 ? -8.065 -14.460 0.481 1.00 80.62 180 GLU A CA 1
ATOM 1495 C C . GLU A 1 180 ? -6.553 -14.490 0.732 1.00 80.62 180 GLU A C 1
ATOM 1497 O O . GLU A 1 180 ? -5.934 -13.485 1.098 1.00 80.62 180 GLU A O 1
ATOM 1502 N N . ASP A 1 181 ? -5.970 -15.666 0.527 1.00 82.38 181 ASP A N 1
ATOM 1503 C CA . ASP A 1 181 ? -4.531 -15.905 0.492 1.00 82.38 181 ASP A CA 1
ATOM 1504 C C . ASP A 1 181 ? -4.232 -16.487 -0.887 1.00 82.38 181 ASP A C 1
ATOM 1506 O O . ASP A 1 181 ? -4.743 -17.552 -1.243 1.00 82.38 181 ASP A O 1
ATOM 1510 N N . TYR A 1 182 ? -3.500 -15.728 -1.692 1.00 72.19 182 TYR A N 1
ATOM 1511 C CA . TYR A 1 182 ? -3.293 -16.024 -3.097 1.00 72.19 182 TYR A CA 1
ATOM 1512 C C . TYR A 1 182 ? -1.818 -16.126 -3.418 1.00 72.19 182 TYR A C 1
ATOM 1514 O O . TYR A 1 182 ? -0.996 -15.323 -2.977 1.00 72.19 182 TYR A O 1
ATOM 1522 N N . GLU A 1 183 ? -1.517 -17.044 -4.323 1.00 74.12 183 GLU A N 1
ATOM 1523 C CA . GLU A 1 183 ? -0.307 -17.002 -5.123 1.00 74.12 183 GLU A CA 1
ATOM 1524 C C . GLU A 1 183 ? -0.747 -16.703 -6.556 1.00 74.12 183 GLU A C 1
ATOM 1526 O O . GLU A 1 183 ? -1.490 -17.479 -7.157 1.00 74.12 183 GLU A O 1
ATOM 1531 N N . ILE A 1 184 ? -0.374 -15.530 -7.082 1.00 67.44 184 ILE A N 1
ATOM 1532 C CA . ILE A 1 184 ? -0.594 -15.245 -8.502 1.00 67.44 184 ILE A CA 1
ATOM 1533 C C . ILE A 1 184 ? 0.617 -15.739 -9.269 1.00 67.44 184 ILE A C 1
ATOM 1535 O O . ILE A 1 184 ? 1.710 -15.186 -9.124 1.00 67.44 184 ILE A O 1
ATOM 1539 N N . ASP A 1 185 ? 0.387 -16.727 -10.125 1.00 68.81 185 ASP A N 1
ATOM 1540 C CA . ASP A 1 185 ? 1.298 -17.100 -11.195 1.00 68.81 185 ASP A CA 1
ATOM 1541 C C . ASP A 1 185 ? 1.218 -16.059 -12.308 1.00 68.81 185 ASP A C 1
ATOM 1543 O O . ASP A 1 185 ? 0.234 -15.978 -13.048 1.00 68.81 185 ASP A O 1
ATOM 1547 N N . ILE A 1 186 ? 2.258 -15.238 -12.432 1.00 63.88 186 ILE A N 1
ATOM 1548 C CA . ILE A 1 186 ? 2.310 -14.220 -13.477 1.00 63.88 186 ILE A CA 1
ATOM 1549 C C . ILE A 1 186 ? 3.279 -14.666 -14.568 1.00 63.88 186 ILE A C 1
ATOM 1551 O O . ILE A 1 186 ? 4.476 -14.792 -14.282 1.00 63.88 186 ILE A O 1
ATOM 1555 N N . PRO A 1 187 ? 2.800 -14.882 -15.809 1.00 61.28 187 PRO A N 1
ATOM 1556 C CA . PRO A 1 187 ? 3.659 -15.299 -16.905 1.00 61.28 187 PRO A CA 1
ATOM 1557 C C . PRO A 1 187 ? 4.716 -14.229 -17.171 1.00 61.28 187 PRO A C 1
ATOM 1559 O O . PRO A 1 187 ? 4.414 -13.040 -17.337 1.00 61.28 187 PRO A O 1
ATOM 1562 N N . LEU A 1 188 ? 5.978 -14.645 -17.198 1.00 60.28 188 LEU A N 1
ATOM 1563 C CA . LEU A 1 188 ? 7.083 -13.748 -17.486 1.00 60.28 188 LEU A CA 1
ATOM 1564 C C . LEU A 1 188 ? 7.213 -13.559 -19.000 1.00 60.28 188 LEU A C 1
ATOM 1566 O O . LEU A 1 188 ? 7.247 -14.506 -19.778 1.00 60.28 188 LEU A O 1
ATOM 1570 N N . ILE A 1 189 ? 7.288 -12.299 -19.442 1.00 57.16 189 ILE A N 1
ATOM 1571 C CA . ILE A 1 189 ? 7.378 -11.980 -20.873 1.00 57.16 189 ILE A CA 1
ATOM 1572 C C . ILE A 1 189 ? 8.628 -12.633 -21.478 1.00 57.16 189 ILE A C 1
ATOM 1574 O O . ILE A 1 189 ? 9.753 -12.274 -21.120 1.00 57.16 189 ILE A O 1
ATOM 1578 N N . GLY A 1 190 ? 8.409 -13.502 -22.467 1.00 57.94 190 GLY A N 1
ATOM 1579 C CA . GLY A 1 190 ? 9.451 -14.084 -23.316 1.00 57.94 190 GLY A CA 1
ATOM 1580 C C . GLY A 1 190 ? 9.911 -15.491 -22.934 1.00 57.94 190 GLY A C 1
ATOM 1581 O O . GLY A 1 190 ? 10.819 -15.993 -23.591 1.00 57.94 190 GLY A O 1
ATOM 1582 N N . GLU A 1 191 ? 9.310 -16.120 -21.924 1.00 59.59 191 GLU A N 1
ATOM 1583 C CA . GLU A 1 191 ? 9.611 -17.495 -21.510 1.00 59.59 191 GLU A CA 1
ATOM 1584 C C . GLU A 1 191 ? 8.276 -18.230 -21.278 1.00 59.59 191 GLU A C 1
ATOM 1586 O O . GLU A 1 191 ? 7.530 -17.882 -20.371 1.00 59.59 191 GLU A O 1
ATOM 1591 N N . GLU A 1 192 ? 7.939 -19.194 -22.148 1.00 56.91 192 GLU A N 1
ATOM 1592 C CA . GLU A 1 192 ? 6.619 -19.865 -22.176 1.00 56.91 192 GLU A CA 1
ATOM 1593 C C . GLU A 1 192 ? 6.341 -20.746 -20.939 1.00 56.91 192 GLU A C 1
ATOM 1595 O O . GLU A 1 192 ? 5.183 -21.061 -20.680 1.00 56.91 192 GLU A O 1
ATOM 1600 N N . ASP A 1 193 ? 7.370 -21.054 -20.139 1.00 63.72 193 ASP A N 1
ATOM 1601 C CA . ASP A 1 193 ? 7.287 -21.930 -18.960 1.00 63.72 193 ASP A CA 1
ATOM 1602 C C . ASP A 1 193 ? 7.685 -21.245 -17.631 1.00 63.72 193 ASP A C 1
ATOM 1604 O O . ASP A 1 193 ? 7.652 -21.879 -16.575 1.00 63.72 193 ASP A O 1
ATOM 1608 N N . ASP A 1 194 ? 8.049 -19.955 -17.649 1.00 65.25 194 ASP A N 1
ATOM 1609 C CA . ASP A 1 194 ? 8.511 -19.241 -16.450 1.00 65.25 194 ASP A CA 1
ATOM 1610 C C . ASP A 1 194 ? 7.400 -18.353 -15.866 1.00 65.25 194 ASP A C 1
ATOM 1612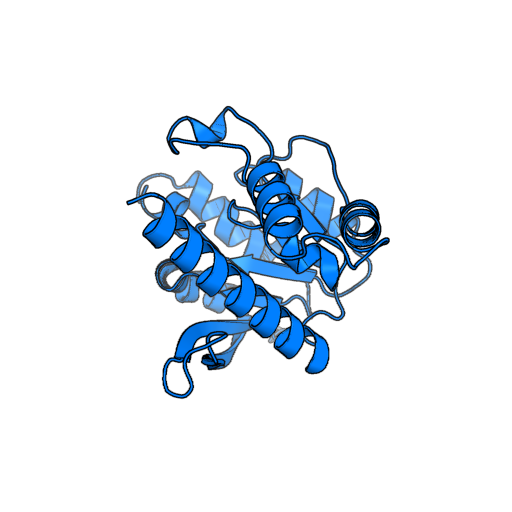 O O . ASP A 1 194 ? 7.017 -17.321 -16.428 1.00 65.25 194 ASP A O 1
ATOM 1616 N N . PHE A 1 195 ? 6.936 -18.714 -14.670 1.00 65.06 195 PHE A N 1
ATOM 1617 C CA . PHE A 1 195 ? 5.981 -17.927 -13.891 1.00 65.06 195 PHE A CA 1
ATOM 1618 C C . PHE A 1 195 ? 6.665 -17.283 -12.691 1.00 65.06 195 PHE A C 1
ATOM 1620 O O . PHE A 1 195 ? 7.439 -17.918 -11.966 1.00 65.06 195 PHE A O 1
ATOM 1627 N N . LEU A 1 196 ? 6.360 -16.007 -12.450 1.00 67.62 196 LEU A N 1
ATOM 1628 C CA . LEU A 1 196 ? 6.650 -15.399 -11.162 1.00 67.62 196 LEU A CA 1
ATOM 1629 C C . LEU A 1 196 ? 5.458 -15.610 -10.242 1.00 67.62 196 LEU A C 1
ATOM 1631 O O . LEU A 1 196 ? 4.406 -15.014 -10.444 1.00 67.62 196 LEU A O 1
ATOM 1635 N N . ASN A 1 197 ? 5.685 -16.395 -9.197 1.00 68.88 197 ASN A N 1
ATOM 1636 C CA . ASN A 1 197 ? 4.756 -16.531 -8.091 1.00 68.88 197 ASN A CA 1
ATOM 1637 C C . ASN A 1 197 ? 4.839 -15.299 -7.191 1.00 68.88 197 ASN A C 1
ATOM 1639 O O . ASN A 1 197 ? 5.848 -15.095 -6.504 1.00 68.88 197 ASN A O 1
ATOM 1643 N N . ILE A 1 198 ? 3.790 -14.473 -7.201 1.00 68.75 198 ILE A N 1
ATOM 1644 C CA . ILE A 1 198 ? 3.640 -13.376 -6.246 1.00 68.75 198 ILE A CA 1
ATOM 1645 C C . ILE A 1 198 ? 2.610 -13.777 -5.184 1.00 68.75 198 ILE A C 1
ATOM 1647 O O . ILE A 1 198 ? 1.410 -13.762 -5.461 1.00 68.75 198 ILE A O 1
ATOM 1651 N N . PRO A 1 199 ? 3.065 -14.105 -3.966 1.00 71.44 199 PRO A N 1
ATOM 1652 C CA . PRO A 1 199 ? 2.190 -14.358 -2.839 1.00 71.44 199 PRO A CA 1
ATOM 1653 C C . PRO A 1 199 ? 1.658 -13.025 -2.317 1.00 71.44 199 PRO A C 1
ATOM 1655 O O . PRO A 1 199 ? 2.435 -12.094 -2.080 1.00 71.44 199 PRO A O 1
ATOM 1658 N N . PHE A 1 200 ? 0.352 -12.937 -2.105 1.00 81.31 200 PHE A N 1
ATOM 1659 C CA . PHE A 1 200 ? -0.241 -11.811 -1.404 1.00 81.31 200 PHE A CA 1
ATOM 1660 C C . PHE A 1 200 ? -1.439 -12.245 -0.567 1.00 81.31 200 PHE A C 1
ATOM 1662 O O . PHE A 1 200 ? -2.129 -13.212 -0.877 1.00 81.31 200 PHE A O 1
ATOM 1669 N N . VAL A 1 201 ? -1.695 -11.484 0.494 1.00 82.38 201 VAL A N 1
ATOM 1670 C CA . VAL A 1 201 ? -2.849 -11.705 1.369 1.00 82.38 201 VAL A CA 1
ATOM 1671 C C . VAL A 1 201 ? -3.750 -10.485 1.301 1.00 82.38 201 VAL A C 1
ATOM 1673 O O . VAL A 1 201 ? -3.289 -9.367 1.557 1.00 82.38 201 VAL A O 1
ATOM 1676 N N . LEU A 1 202 ? -5.022 -10.709 0.969 1.00 83.44 202 LEU A N 1
ATOM 1677 C CA . LEU A 1 202 ? -6.072 -9.699 1.022 1.00 83.44 202 LEU A CA 1
ATOM 1678 C C . LEU A 1 202 ? -6.861 -9.847 2.322 1.00 83.44 202 LEU A C 1
ATOM 1680 O O . LEU A 1 202 ? -7.365 -10.917 2.670 1.00 83.44 202 LEU A O 1
ATOM 1684 N N . ILE A 1 203 ? -6.986 -8.736 3.034 1.00 86.38 203 ILE A N 1
ATOM 1685 C CA . ILE A 1 203 ? -7.630 -8.675 4.339 1.00 86.38 203 ILE A CA 1
ATOM 1686 C C . ILE A 1 203 ? -8.650 -7.539 4.319 1.00 86.38 203 ILE A C 1
ATOM 1688 O O . ILE A 1 203 ? -8.351 -6.452 3.819 1.00 86.38 203 ILE A O 1
ATOM 1692 N N . TYR A 1 204 ? -9.837 -7.770 4.875 1.00 85.00 204 TYR A N 1
ATOM 1693 C CA . TYR A 1 204 ? -10.885 -6.753 4.992 1.00 85.00 204 TYR A CA 1
ATOM 1694 C C . TYR A 1 204 ? -11.280 -6.544 6.448 1.00 85.00 204 TYR A C 1
ATOM 1696 O O . TYR A 1 204 ? -11.193 -7.466 7.262 1.00 85.00 204 TYR A O 1
ATOM 1704 N N . GLN A 1 205 ? -11.711 -5.330 6.784 1.00 78.31 205 GLN A N 1
ATOM 1705 C CA . GLN A 1 205 ? -12.308 -5.091 8.089 1.00 78.31 205 GLN A CA 1
ATOM 1706 C C . GLN A 1 205 ? -13.740 -5.622 8.094 1.00 78.31 205 GLN A C 1
ATOM 1708 O O . GLN A 1 205 ? -14.592 -5.118 7.357 1.00 78.31 205 GLN A O 1
ATOM 1713 N N . SER A 1 206 ? -14.014 -6.619 8.937 1.00 68.88 206 SER A N 1
ATOM 1714 C CA . SER A 1 206 ? -15.383 -7.094 9.135 1.00 68.88 206 SER A CA 1
ATOM 1715 C C . SER A 1 206 ? -16.260 -5.955 9.659 1.00 68.88 206 SER A C 1
ATOM 1717 O O . SER A 1 206 ? -15.813 -5.102 10.432 1.00 68.88 206 SER A O 1
ATOM 1719 N N . ALA A 1 207 ? -17.520 -5.909 9.222 1.00 56.84 207 ALA A N 1
ATOM 1720 C CA . ALA A 1 207 ? -18.510 -4.971 9.734 1.00 56.84 207 ALA A CA 1
ATOM 1721 C C . ALA A 1 207 ? -18.839 -5.324 11.197 1.00 56.84 207 ALA A C 1
ATOM 1723 O O . ALA A 1 207 ? -19.821 -6.007 11.447 1.00 56.84 207 ALA A O 1
ATOM 1724 N N . SER A 1 208 ? -17.969 -4.898 12.115 1.00 51.09 208 SER A N 1
ATOM 1725 C CA . SER A 1 208 ? -18.015 -4.967 13.581 1.00 51.09 208 SER A CA 1
ATOM 1726 C C . SER A 1 208 ? -18.949 -6.021 14.193 1.00 51.09 208 SER A C 1
ATOM 1728 O O . SER A 1 208 ? -20.169 -5.851 14.225 1.00 51.09 208 SER A O 1
ATOM 1730 N N . LEU A 1 209 ? -18.356 -7.004 14.878 1.00 43.12 209 LEU A N 1
ATOM 1731 C CA . LEU A 1 209 ? -18.962 -7.533 16.100 1.00 43.12 209 LEU A CA 1
ATOM 1732 C C . LEU A 1 209 ? -19.242 -6.345 17.026 1.00 43.12 209 LEU A C 1
ATOM 1734 O O . LEU A 1 209 ? -18.328 -5.695 17.531 1.00 43.12 209 LEU A O 1
ATOM 1738 N N . THR A 1 210 ? -20.519 -6.022 17.174 1.00 39.12 210 THR A N 1
ATOM 1739 C CA . THR A 1 210 ? -21.010 -5.092 18.185 1.00 39.12 210 THR A CA 1
ATOM 1740 C C . THR A 1 210 ? -20.747 -5.758 19.537 1.00 39.12 210 THR A C 1
ATOM 1742 O O . THR A 1 210 ? -21.282 -6.839 19.784 1.00 39.12 210 THR A O 1
ATOM 1745 N N . LEU A 1 211 ? -19.867 -5.173 20.357 1.00 38.97 211 LEU A N 1
ATOM 1746 C CA . LEU A 1 211 ? -19.773 -5.500 21.784 1.00 38.97 211 LEU A CA 1
ATOM 1747 C C . LEU A 1 211 ? -20.923 -4.829 22.535 1.00 38.97 211 LEU A C 1
ATOM 1749 O O . LEU A 1 211 ? -21.200 -3.646 22.226 1.00 38.97 211 LEU A O 1
#

Secondary structure (DSSP, 8-state):
-HHHHHHHHHHHHHHHHHHHHHHHHTTTTSSEEEE-S-SSTTSGGGTS-EEE----TTGGGGS-S--HHHHHHHHHHHHSTT--TTHHHHHHHTB---S---TT-HHHHHHHHHH-SS-EEEEESSTHHHHSSTT-HHHHHHHHHIIIIISPTT-EEEE-SGGGGGGHHHHHTTTEEEEEEEEEEEEPTT-TT-EEEEEEEEEEE-S----